Protein AF-A0AA37X1C4-F1 (afdb_monomer_lite)

pLDDT: mean 78.98, std 16.48, range [47.12, 97.19]

Radius of gyration: 30.5 Å; chains: 1; bounding box: 46×70×72 Å

Structure (mmCIF, N/CA/C/O backbone):
data_AF-A0AA37X1C4-F1
#
_entry.id   AF-A0AA37X1C4-F1
#
loop_
_atom_site.group_PDB
_atom_site.id
_atom_site.type_symbol
_atom_site.label_atom_id
_atom_site.label_alt_id
_atom_site.label_comp_id
_atom_site.label_asym_id
_atom_site.label_entity_id
_atom_site.label_seq_id
_atom_site.pdbx_PDB_ins_code
_atom_site.Cartn_x
_atom_site.Cartn_y
_atom_site.Cartn_z
_atom_site.occupancy
_atom_site.B_iso_or_equiv
_atom_site.auth_seq_id
_atom_site.auth_comp_id
_atom_site.auth_asym_id
_atom_site.auth_atom_id
_atom_site.pdbx_PDB_model_num
ATOM 1 N N . MET A 1 1 ? 4.307 -22.378 -9.992 1.00 81.31 1 MET A N 1
ATOM 2 C CA . MET A 1 1 ? 5.145 -21.575 -10.906 1.00 81.31 1 MET A CA 1
ATOM 3 C C . MET A 1 1 ? 5.887 -22.559 -11.784 1.00 81.31 1 MET A C 1
ATOM 5 O O . MET A 1 1 ? 6.564 -23.416 -11.229 1.00 81.31 1 MET A O 1
ATOM 9 N N . SER A 1 2 ? 5.699 -22.500 -13.097 1.00 89.94 2 SER A N 1
ATOM 10 C CA . SER A 1 2 ? 6.339 -23.405 -14.057 1.00 89.94 2 SER A CA 1
ATOM 11 C C . SER A 1 2 ? 7.023 -22.603 -15.158 1.00 89.94 2 SER A C 1
ATOM 13 O O . SER A 1 2 ? 6.571 -21.517 -15.522 1.00 89.94 2 SER A O 1
ATOM 15 N N . TYR A 1 3 ? 8.133 -23.136 -15.656 1.00 91.81 3 TYR A N 1
ATOM 16 C CA . TYR A 1 3 ? 8.877 -22.589 -16.783 1.00 91.81 3 TYR A CA 1
ATOM 17 C C . TYR A 1 3 ? 8.845 -23.617 -17.908 1.00 91.81 3 TYR A C 1
ATOM 19 O O . TYR A 1 3 ? 9.042 -24.806 -17.654 1.00 91.81 3 TYR A O 1
ATOM 27 N N . MET A 1 4 ? 8.590 -23.167 -19.128 1.00 89.75 4 MET A N 1
ATOM 28 C CA . MET A 1 4 ? 8.584 -23.995 -20.329 1.00 89.75 4 MET A CA 1
ATOM 29 C C . MET A 1 4 ? 9.468 -23.342 -21.381 1.00 89.75 4 MET A C 1
ATOM 31 O O . MET A 1 4 ? 9.413 -22.129 -21.561 1.00 89.75 4 MET A O 1
ATOM 35 N N . LEU A 1 5 ? 10.277 -24.141 -22.067 1.00 93.00 5 LEU A N 1
ATOM 36 C CA . LEU A 1 5 ? 11.022 -23.688 -23.234 1.00 93.00 5 LEU A CA 1
ATOM 37 C C . LEU A 1 5 ? 10.173 -23.976 -24.475 1.00 93.00 5 LEU A C 1
ATOM 39 O O . LEU A 1 5 ? 9.676 -25.095 -24.619 1.00 93.00 5 LEU A O 1
ATOM 43 N N . ARG A 1 6 ? 9.968 -22.976 -25.331 1.00 92.12 6 ARG A N 1
ATOM 44 C CA . ARG A 1 6 ? 9.239 -23.111 -26.592 1.00 92.12 6 ARG A CA 1
ATOM 45 C C . ARG A 1 6 ? 10.166 -22.773 -27.750 1.00 92.12 6 ARG A C 1
ATOM 47 O O . ARG A 1 6 ? 10.740 -21.687 -27.795 1.00 92.12 6 ARG A O 1
ATOM 54 N N . ASP A 1 7 ? 10.265 -23.701 -28.688 1.00 93.62 7 ASP A N 1
ATOM 55 C CA . ASP A 1 7 ? 11.065 -23.531 -29.893 1.00 93.62 7 ASP A CA 1
ATOM 56 C C . ASP A 1 7 ? 10.229 -22.790 -30.942 1.00 93.62 7 ASP A C 1
ATOM 58 O O . ASP A 1 7 ? 9.084 -23.165 -31.221 1.00 93.62 7 ASP A O 1
ATOM 62 N N . ARG A 1 8 ? 10.786 -21.722 -31.517 1.00 91.62 8 ARG A N 1
ATOM 63 C CA . ARG A 1 8 ? 10.174 -20.993 -32.634 1.00 91.62 8 ARG A CA 1
ATOM 64 C C . ARG A 1 8 ? 10.670 -21.529 -33.980 1.00 91.62 8 ARG A C 1
ATOM 66 O O . ARG A 1 8 ? 11.821 -21.959 -34.078 1.00 91.62 8 ARG A O 1
ATOM 73 N N . PRO A 1 9 ? 9.855 -21.426 -35.048 1.00 85.12 9 PRO A N 1
ATOM 74 C CA . PRO A 1 9 ? 10.263 -21.827 -36.398 1.00 85.12 9 PRO A CA 1
ATOM 75 C C . PRO A 1 9 ? 11.453 -21.011 -36.932 1.00 85.12 9 PRO A C 1
ATOM 77 O O . PRO A 1 9 ? 12.197 -21.498 -37.776 1.00 85.12 9 PRO A O 1
ATOM 80 N N . ASP A 1 10 ? 11.684 -19.813 -36.387 1.00 88.94 10 ASP A N 1
ATOM 81 C CA . ASP A 1 10 ? 12.813 -18.938 -36.731 1.00 88.94 10 ASP A CA 1
ATOM 82 C C . ASP A 1 10 ? 14.153 -19.372 -36.093 1.00 88.94 10 ASP A C 1
ATOM 84 O O . ASP A 1 10 ? 15.157 -18.670 -36.214 1.00 88.94 10 ASP A O 1
ATOM 88 N N . GLY A 1 11 ? 14.184 -20.501 -35.368 1.00 89.62 11 GLY A N 1
ATOM 89 C CA . GLY A 1 11 ? 15.382 -21.018 -34.690 1.00 89.62 11 GLY A CA 1
ATOM 90 C C . GLY A 1 11 ? 15.719 -20.324 -33.364 1.00 89.62 11 GLY A C 1
ATOM 91 O O . GLY A 1 11 ? 16.806 -20.520 -32.821 1.00 89.62 11 GLY A O 1
ATOM 92 N N . GLN A 1 12 ? 14.804 -19.504 -32.844 1.00 92.50 12 GLN A N 1
ATOM 93 C CA . GLN A 1 12 ? 14.909 -18.872 -31.527 1.00 92.50 12 GLN A CA 1
ATOM 94 C C . GLN A 1 12 ? 14.171 -19.686 -30.455 1.00 92.50 12 GLN A C 1
ATOM 96 O O . GLN A 1 12 ? 13.290 -20.488 -30.761 1.00 92.50 12 GLN A O 1
ATOM 101 N N . PHE A 1 13 ? 14.512 -19.438 -29.190 1.00 90.19 13 PHE A N 1
ATOM 102 C CA . PHE A 1 13 ? 13.936 -20.121 -28.032 1.00 90.19 13 PHE A CA 1
ATOM 103 C C . PHE A 1 13 ? 13.256 -19.113 -27.106 1.00 90.19 13 PHE A C 1
ATOM 105 O O . PHE A 1 13 ? 13.868 -18.124 -26.699 1.00 90.19 13 PHE A O 1
ATOM 112 N N . GLU A 1 14 ? 12.006 -19.374 -26.742 1.00 91.94 14 GLU A N 1
ATOM 113 C CA . GLU A 1 14 ? 11.255 -18.588 -25.766 1.00 91.94 14 GLU A CA 1
ATOM 114 C C . GLU A 1 14 ? 11.217 -19.325 -24.426 1.00 91.94 14 GLU A C 1
ATOM 116 O O . GLU A 1 14 ? 10.913 -20.515 -24.370 1.00 91.94 14 GLU A O 1
ATOM 121 N N . ILE A 1 15 ? 11.479 -18.621 -23.323 1.00 91.94 15 ILE A N 1
ATOM 122 C CA . ILE A 1 15 ? 11.221 -19.145 -21.977 1.00 91.94 15 ILE A CA 1
ATOM 123 C C . ILE A 1 15 ? 9.880 -18.584 -21.515 1.00 91.94 15 ILE A C 1
ATOM 125 O O . ILE A 1 15 ? 9.771 -17.413 -21.151 1.00 91.94 15 ILE A O 1
ATOM 129 N N . VAL A 1 16 ? 8.855 -19.430 -21.515 1.00 89.62 16 VAL A N 1
ATOM 130 C CA . VAL A 1 16 ? 7.507 -19.092 -21.067 1.00 89.62 16 VAL A CA 1
ATOM 131 C C . VAL A 1 16 ? 7.388 -19.378 -19.575 1.00 89.62 16 VAL A C 1
ATOM 133 O O . VAL A 1 16 ? 7.573 -20.504 -19.113 1.00 89.62 16 VAL A O 1
ATOM 136 N N . LEU A 1 17 ? 7.057 -18.345 -18.807 1.00 90.00 17 LEU A N 1
ATOM 137 C CA . LEU A 1 17 ? 6.837 -18.425 -17.369 1.00 90.00 17 LEU A CA 1
ATOM 138 C C . LEU A 1 17 ? 5.336 -18.402 -17.075 1.00 90.00 17 LEU A C 1
ATOM 140 O O . LEU A 1 17 ? 4.675 -17.385 -17.260 1.00 90.00 17 LEU A O 1
ATOM 144 N N . SER A 1 18 ? 4.820 -19.505 -16.539 1.00 89.50 18 SER A N 1
ATOM 145 C CA . SER A 1 18 ? 3.443 -19.601 -16.057 1.00 89.50 18 SER A CA 1
ATOM 146 C C . SER A 1 18 ? 3.395 -19.448 -14.535 1.00 89.50 18 SER A C 1
ATOM 148 O O . SER A 1 18 ? 4.006 -20.212 -13.771 1.00 89.50 18 SER A O 1
ATOM 150 N N . ARG A 1 19 ? 2.662 -18.436 -14.064 1.00 90.31 19 ARG A N 1
ATOM 151 C CA . ARG A 1 19 ? 2.444 -18.167 -12.636 1.00 90.31 19 ARG A CA 1
ATOM 152 C C . ARG A 1 19 ? 0.955 -18.295 -12.317 1.00 90.31 19 ARG A C 1
ATOM 154 O O . ARG A 1 19 ? 0.159 -17.683 -13.019 1.00 90.31 19 ARG A O 1
ATOM 161 N N . PRO A 1 20 ? 0.566 -19.050 -11.273 1.00 87.50 20 PRO A N 1
ATOM 162 C CA . PRO A 1 20 ? -0.805 -18.993 -10.787 1.00 87.50 20 PRO A CA 1
ATOM 163 C C . PRO A 1 20 ? -1.062 -17.597 -10.208 1.00 87.50 20 PRO A C 1
ATOM 165 O O . PRO A 1 20 ? -0.276 -17.114 -9.391 1.00 87.50 20 PRO A O 1
ATOM 168 N N . ILE A 1 21 ? -2.144 -16.956 -10.643 1.00 86.12 21 ILE A N 1
ATOM 169 C CA . ILE A 1 21 ? -2.581 -15.645 -10.156 1.00 86.12 21 ILE A CA 1
ATOM 170 C C . ILE A 1 21 ? -3.968 -15.822 -9.542 1.00 86.12 21 ILE A C 1
ATOM 172 O O . ILE A 1 21 ? -4.857 -16.411 -10.154 1.00 86.12 21 ILE A O 1
ATOM 176 N N . LEU A 1 22 ? -4.151 -15.326 -8.318 1.00 88.31 22 LEU A N 1
ATOM 177 C CA . LEU A 1 22 ? -5.458 -15.276 -7.674 1.00 88.31 22 LEU A CA 1
ATOM 178 C C . LEU A 1 22 ? -6.239 -14.087 -8.250 1.00 88.31 22 LEU A C 1
ATOM 180 O O . LEU A 1 22 ? -5.927 -12.942 -7.938 1.00 88.31 22 LEU A O 1
ATOM 184 N N . VAL A 1 23 ? -7.242 -14.357 -9.086 1.00 87.69 23 VAL A N 1
ATOM 185 C CA . VAL A 1 23 ? -8.085 -13.311 -9.699 1.00 87.69 23 VAL A CA 1
ATOM 186 C C . VAL A 1 23 ? -9.082 -12.728 -8.689 1.00 87.69 23 VAL A C 1
ATOM 188 O O . VAL A 1 23 ? -9.373 -11.536 -8.711 1.00 87.69 23 VAL A O 1
ATOM 191 N N . GLY A 1 24 ? -9.579 -13.551 -7.764 1.00 90.69 24 GLY A N 1
ATOM 192 C CA . GLY A 1 24 ? -10.498 -13.115 -6.719 1.00 90.69 24 GLY A CA 1
ATOM 193 C C . GLY A 1 24 ? -10.891 -14.242 -5.770 1.00 90.69 24 GLY A C 1
ATOM 194 O O . GLY A 1 24 ? -10.693 -15.420 -6.066 1.00 90.69 24 GLY A O 1
ATOM 195 N N . ILE A 1 25 ? -11.454 -13.863 -4.622 1.00 94.44 25 ILE A N 1
ATOM 196 C CA . ILE A 1 25 ? -12.084 -14.780 -3.668 1.00 94.44 25 ILE A CA 1
ATOM 197 C C . ILE A 1 25 ? -13.577 -14.488 -3.704 1.00 94.44 25 ILE A C 1
ATOM 199 O O . ILE A 1 25 ? -14.001 -13.369 -3.418 1.00 94.44 25 ILE A O 1
ATOM 203 N N . PHE A 1 26 ? -14.367 -15.493 -4.064 1.00 94.25 26 PHE A N 1
ATOM 204 C CA . PHE A 1 26 ? -15.811 -15.362 -4.188 1.00 94.25 26 PHE A CA 1
ATOM 205 C C . PHE A 1 26 ? -16.490 -16.113 -3.038 1.00 94.25 26 PHE A C 1
ATOM 207 O O . PHE A 1 26 ? -16.168 -17.282 -2.818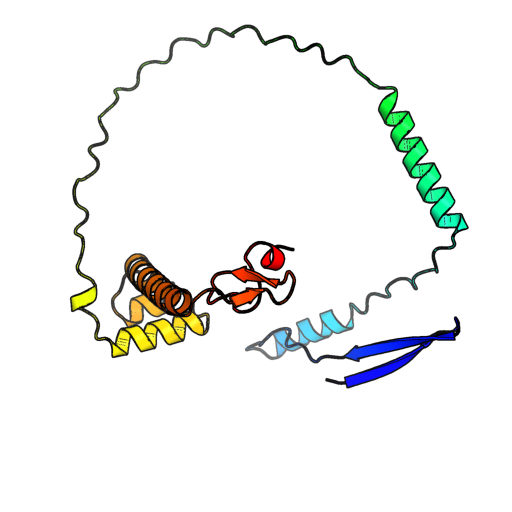 1.00 94.25 26 PHE A O 1
ATOM 214 N N . PRO A 1 27 ? -17.421 -15.477 -2.304 1.00 91.50 27 PRO A N 1
ATOM 215 C CA . PRO A 1 27 ? -18.157 -16.141 -1.229 1.00 91.50 27 PRO A CA 1
ATOM 216 C C . PRO A 1 27 ? -19.194 -17.144 -1.761 1.00 91.50 27 PRO A C 1
ATOM 218 O O . PRO A 1 27 ? -19.543 -18.093 -1.067 1.00 91.50 27 PRO A O 1
ATOM 221 N N . GLU A 1 28 ? -19.666 -16.956 -2.997 1.00 96.38 28 GLU A N 1
ATOM 222 C CA . GLU A 1 28 ? -20.693 -17.780 -3.635 1.00 96.38 28 GLU A CA 1
ATOM 223 C C . GLU A 1 28 ? -20.125 -18.548 -4.836 1.00 96.38 28 GLU A C 1
ATOM 225 O O . GLU A 1 28 ? -19.492 -17.973 -5.729 1.00 96.38 28 GLU A O 1
ATOM 230 N N . LYS A 1 29 ? -20.395 -19.859 -4.883 1.00 94.62 29 LYS A N 1
ATOM 231 C CA . LYS A 1 29 ? -19.900 -20.764 -5.933 1.00 94.62 29 LYS A CA 1
ATOM 232 C C . LYS A 1 29 ? -20.457 -20.423 -7.319 1.00 94.62 29 LYS A C 1
ATOM 234 O O . LYS A 1 29 ? -19.747 -20.563 -8.315 1.00 94.62 29 LYS A O 1
ATOM 239 N N . ASP A 1 30 ? -21.699 -19.954 -7.389 1.00 94.75 30 ASP A N 1
ATOM 240 C CA . ASP A 1 30 ? -22.371 -19.658 -8.658 1.00 94.75 30 ASP A CA 1
ATOM 241 C C . ASP A 1 30 ? -21.743 -18.449 -9.358 1.00 94.75 30 ASP A C 1
ATOM 243 O O . ASP A 1 30 ? -21.521 -18.471 -10.569 1.00 94.75 30 ASP A O 1
ATOM 247 N N . VAL A 1 31 ? -21.373 -17.420 -8.590 1.00 91.75 31 VAL A N 1
ATOM 248 C CA . VAL A 1 31 ? -20.656 -16.244 -9.101 1.00 91.75 31 VAL A CA 1
ATOM 249 C C . VAL A 1 31 ? -19.260 -16.635 -9.583 1.00 91.75 31 VAL A C 1
ATOM 251 O O . VAL A 1 31 ? -18.883 -16.280 -10.698 1.00 91.75 31 VAL A O 1
ATOM 254 N N . ALA A 1 32 ? -18.524 -17.430 -8.795 1.00 94.19 32 ALA A N 1
ATOM 255 C CA . ALA A 1 32 ? -17.206 -17.933 -9.188 1.00 94.19 32 ALA A CA 1
ATOM 256 C C . ALA A 1 32 ? -17.260 -18.726 -10.505 1.00 94.19 32 ALA A C 1
ATOM 258 O O . ALA A 1 32 ? -16.402 -18.559 -11.368 1.00 94.19 32 ALA A O 1
ATOM 259 N N . SER A 1 33 ? -18.298 -19.550 -10.677 1.00 91.06 33 SER A N 1
ATOM 260 C CA . SER A 1 33 ? -18.479 -20.382 -11.872 1.00 91.06 33 SER A CA 1
ATOM 261 C C . SER A 1 33 ? -18.760 -19.542 -13.121 1.00 91.06 33 SER A C 1
ATOM 263 O O . SER A 1 33 ? -18.210 -19.832 -14.180 1.00 91.06 33 SER A O 1
ATOM 265 N N . ARG A 1 34 ? -19.551 -18.463 -13.005 1.00 89.81 34 ARG A N 1
ATOM 266 C CA . ARG A 1 34 ? -19.802 -17.526 -14.118 1.00 89.81 34 ARG A CA 1
ATOM 267 C C . ARG A 1 34 ? -18.543 -16.768 -14.531 1.00 89.81 34 ARG A C 1
ATOM 269 O O . ARG A 1 34 ? -18.291 -16.619 -15.719 1.00 89.81 34 ARG A O 1
ATOM 276 N N . VAL A 1 35 ? -17.751 -16.313 -13.559 1.00 88.56 35 VAL A N 1
ATOM 277 C CA . VAL A 1 35 ? -16.481 -15.620 -13.830 1.00 88.56 35 VAL A CA 1
ATOM 278 C C . VAL A 1 35 ? -15.465 -16.575 -14.459 1.00 88.56 35 VAL A C 1
ATOM 280 O O . VAL A 1 35 ? -14.790 -16.197 -15.408 1.00 88.56 35 VAL A O 1
ATOM 283 N N . MET A 1 36 ? -15.383 -17.821 -13.984 1.00 86.75 36 MET A N 1
ATOM 284 C CA . MET A 1 36 ? -14.525 -18.844 -14.589 1.00 86.75 36 MET A CA 1
ATOM 285 C C . MET A 1 36 ? -14.905 -19.109 -16.050 1.00 86.75 36 MET A C 1
ATOM 287 O O . MET A 1 36 ? -14.020 -19.177 -16.893 1.00 86.75 36 MET A O 1
ATOM 291 N N . PHE A 1 37 ? -16.202 -19.233 -16.341 1.00 88.50 37 PHE A N 1
ATOM 292 C CA . PHE A 1 37 ? -16.702 -19.433 -17.700 1.00 88.50 37 PHE A CA 1
ATOM 293 C C . PHE A 1 37 ? -16.337 -18.258 -18.615 1.00 88.50 37 PHE A C 1
ATOM 295 O O . PHE A 1 37 ? -15.769 -18.464 -19.679 1.00 88.50 37 PHE A O 1
ATOM 302 N N . PHE A 1 38 ? -16.546 -17.025 -18.148 1.00 86.31 38 PHE A N 1
ATOM 303 C CA . PHE A 1 38 ? -16.161 -15.819 -18.884 1.00 86.31 38 PHE A CA 1
ATOM 304 C C . PHE A 1 38 ? -14.656 -15.776 -19.207 1.00 86.31 38 PHE A C 1
ATOM 306 O O . PHE A 1 38 ? -14.269 -15.502 -20.336 1.00 86.31 38 PHE A O 1
ATOM 313 N N . LEU A 1 39 ? -13.803 -16.113 -18.234 1.00 84.88 39 LEU A N 1
ATOM 314 C CA . LEU A 1 39 ? -12.347 -16.147 -18.423 1.00 84.88 39 LEU A CA 1
ATOM 315 C C . LEU A 1 39 ? -11.872 -17.277 -19.351 1.00 84.88 39 LEU A C 1
ATOM 317 O O . LEU A 1 39 ? -10.760 -17.202 -19.862 1.00 84.88 39 LEU A O 1
ATOM 321 N N . GLN A 1 40 ? -12.668 -18.335 -19.522 1.00 80.94 40 GLN A N 1
ATOM 322 C CA . GLN A 1 40 ? -12.385 -19.423 -20.461 1.00 80.94 40 GLN A CA 1
ATOM 323 C C . GLN A 1 40 ? -12.851 -19.090 -21.883 1.00 80.94 40 GLN A C 1
ATOM 325 O O . GLN A 1 40 ? -12.211 -19.520 -22.834 1.00 80.94 40 GLN A O 1
ATOM 330 N N . GLU A 1 41 ? -13.948 -18.342 -22.032 1.00 69.56 41 GLU A N 1
ATOM 331 C CA . GLU A 1 41 ? -14.457 -17.912 -23.341 1.00 69.56 41 GLU A CA 1
ATOM 332 C C . GLU A 1 41 ? -13.640 -16.762 -23.951 1.00 69.56 41 GLU A C 1
ATOM 334 O O . GLU A 1 41 ? -13.536 -16.675 -25.172 1.00 69.56 41 GLU A O 1
ATOM 339 N N . GLU A 1 42 ? -13.002 -15.918 -23.133 1.00 56.31 42 GLU A N 1
ATOM 340 C CA . GLU A 1 42 ? -12.028 -14.912 -23.586 1.00 56.31 42 GLU A CA 1
ATOM 341 C C . GLU A 1 42 ? -10.617 -15.497 -23.787 1.00 56.31 42 GLU A C 1
ATOM 343 O O . GLU A 1 42 ? -9.607 -14.856 -23.476 1.00 56.31 42 GLU A O 1
ATOM 348 N N . GLU A 1 43 ? -10.504 -16.692 -24.373 1.00 53.94 43 GLU A N 1
ATOM 349 C CA . GLU A 1 43 ? -9.292 -17.025 -25.124 1.00 53.94 43 GLU A CA 1
ATOM 350 C C . GLU A 1 43 ? -9.310 -16.154 -26.386 1.00 53.94 43 GLU A C 1
ATOM 352 O O . GLU A 1 43 ? -9.732 -16.554 -27.466 1.00 53.94 43 GLU A O 1
ATOM 357 N N . ILE A 1 44 ? -8.946 -14.881 -26.206 1.00 51.31 44 ILE A N 1
ATOM 358 C CA . ILE A 1 44 ? -8.702 -13.948 -27.294 1.00 51.31 44 ILE A CA 1
ATOM 359 C C . ILE A 1 44 ? -7.624 -14.622 -28.133 1.00 51.31 44 ILE A C 1
ATOM 361 O O . ILE A 1 44 ? -6.463 -14.676 -27.716 1.00 51.31 44 ILE A O 1
ATOM 365 N N . GLU A 1 45 ? -8.011 -15.151 -29.294 1.00 48.56 45 GLU A N 1
ATOM 366 C CA . GLU A 1 45 ? -7.097 -15.448 -30.387 1.00 48.56 45 GLU A CA 1
ATOM 367 C C . GLU A 1 45 ? -6.392 -14.129 -30.706 1.00 48.56 45 GLU A C 1
ATOM 369 O O . GLU A 1 45 ? -6.850 -13.315 -31.509 1.00 48.56 45 GLU A O 1
ATOM 374 N N . LEU A 1 46 ? -5.305 -13.857 -29.980 1.00 52.97 46 LEU A N 1
ATOM 375 C CA . LEU A 1 46 ? -4.360 -12.819 -30.325 1.00 52.97 46 LEU A CA 1
ATOM 376 C C . LEU A 1 46 ? -3.974 -13.152 -31.761 1.00 52.97 46 LEU A C 1
ATOM 378 O O . LEU A 1 46 ? -3.419 -14.237 -31.967 1.00 52.97 46 LEU A O 1
ATOM 382 N N . PRO A 1 47 ? -4.309 -12.298 -32.747 1.00 53.66 47 PRO A N 1
ATOM 383 C CA . PRO A 1 47 ? -3.944 -12.575 -34.122 1.00 53.66 47 PRO A CA 1
ATOM 384 C C . PRO A 1 47 ? -2.449 -12.856 -34.116 1.00 53.66 47 PRO A C 1
ATOM 386 O O . PRO A 1 47 ? -1.686 -12.056 -33.562 1.00 53.66 47 PRO A O 1
ATOM 389 N N . GLU A 1 48 ? -2.063 -14.031 -34.625 1.00 56.53 48 GLU A N 1
ATOM 390 C CA . GLU A 1 48 ? -0.668 -14.449 -34.705 1.00 56.53 48 GLU A CA 1
ATOM 391 C C . GLU A 1 48 ? 0.122 -13.246 -35.209 1.00 56.53 48 GLU A C 1
ATOM 393 O O . GLU A 1 48 ? -0.172 -12.727 -36.288 1.00 56.53 48 GLU A O 1
ATOM 398 N N . GLN A 1 49 ? 1.026 -12.719 -34.375 1.00 53.19 49 GLN A N 1
ATOM 399 C CA . GLN A 1 49 ? 1.814 -11.541 -34.717 1.00 53.19 49 GLN A CA 1
ATOM 400 C C . GLN A 1 49 ? 2.562 -11.854 -36.009 1.00 53.19 49 GLN A C 1
ATOM 402 O O . GLN A 1 49 ? 3.605 -12.508 -35.990 1.00 53.19 49 GLN A O 1
ATOM 407 N N . ALA A 1 50 ? 2.012 -11.402 -37.135 1.00 56.19 50 ALA A N 1
ATOM 408 C CA . ALA A 1 50 ? 2.688 -11.449 -38.409 1.00 56.19 50 ALA A CA 1
ATOM 409 C C . ALA A 1 50 ? 3.994 -10.682 -38.217 1.00 56.19 50 ALA A C 1
ATOM 411 O O . ALA A 1 50 ? 3.985 -9.512 -37.826 1.00 56.19 50 ALA A O 1
ATOM 412 N N . VAL A 1 51 ? 5.113 -11.376 -38.411 1.00 54.84 51 VAL A N 1
ATOM 413 C CA . VAL A 1 51 ? 6.452 -10.822 -38.230 1.00 54.84 51 VAL A CA 1
ATOM 414 C C . VAL A 1 51 ? 6.537 -9.553 -39.074 1.00 54.84 51 VAL A C 1
ATOM 416 O O . VAL A 1 51 ? 6.419 -9.613 -40.300 1.00 54.84 51 VAL A O 1
ATOM 419 N N . SER A 1 52 ? 6.676 -8.391 -38.432 1.00 56.22 52 SER A N 1
ATOM 420 C CA . SER A 1 52 ? 6.784 -7.129 -39.153 1.00 56.22 52 SER A CA 1
ATOM 421 C C . SER A 1 52 ? 8.086 -7.155 -39.947 1.00 56.22 52 SER A C 1
ATOM 423 O O . SER A 1 52 ? 9.192 -7.135 -39.410 1.00 56.22 52 SER A O 1
ATOM 425 N N . SER A 1 53 ? 7.966 -7.281 -41.265 1.00 68.81 53 SER A N 1
ATOM 426 C CA . SER A 1 53 ? 9.140 -7.266 -42.130 1.00 68.81 53 SER A CA 1
ATOM 427 C C . SER A 1 53 ? 9.763 -5.865 -42.132 1.00 68.81 53 SER A C 1
ATOM 429 O O . SER A 1 53 ? 9.056 -4.860 -42.027 1.00 68.81 53 SER A O 1
ATOM 431 N N . PHE A 1 54 ? 11.082 -5.766 -42.328 1.00 67.31 54 PHE A N 1
ATOM 432 C CA . PHE A 1 54 ? 11.763 -4.472 -42.505 1.00 67.31 54 PHE A CA 1
ATOM 433 C C . PHE A 1 54 ? 11.122 -3.616 -43.614 1.00 67.31 54 PHE A C 1
ATOM 435 O O . PHE A 1 54 ? 11.119 -2.390 -43.536 1.00 67.31 54 PHE A O 1
ATOM 442 N N . GLY A 1 55 ? 10.529 -4.256 -44.628 1.00 74.12 55 GLY A N 1
ATOM 443 C CA . GLY A 1 55 ? 9.785 -3.575 -45.686 1.00 74.12 55 GLY A CA 1
ATOM 444 C C . GLY A 1 55 ? 8.467 -2.949 -45.220 1.00 74.12 55 GLY A C 1
ATOM 445 O O . GLY A 1 55 ? 8.059 -1.939 -45.784 1.00 74.12 55 GLY A O 1
ATOM 446 N N . GLN A 1 56 ? 7.813 -3.509 -44.200 1.00 71.56 56 GLN A N 1
ATOM 447 C CA . GLN A 1 56 ? 6.621 -2.928 -43.573 1.00 71.56 56 GLN A CA 1
ATOM 448 C C . GLN A 1 56 ? 6.992 -1.733 -42.698 1.00 71.56 56 GLN A C 1
ATOM 450 O O . GLN A 1 56 ? 6.422 -0.665 -42.876 1.00 71.56 56 GLN A O 1
ATOM 455 N N . ALA A 1 57 ? 8.046 -1.860 -41.885 1.00 73.56 57 ALA A N 1
ATOM 456 C CA . ALA A 1 57 ? 8.552 -0.752 -41.075 1.00 73.56 57 ALA A CA 1
ATOM 457 C C . ALA A 1 57 ? 8.957 0.470 -41.926 1.00 73.56 57 ALA A C 1
ATOM 459 O O . ALA A 1 57 ? 8.692 1.606 -41.544 1.00 73.56 57 ALA A O 1
ATOM 460 N N . LEU A 1 58 ? 9.544 0.249 -43.111 1.00 75.81 58 LEU A N 1
ATOM 461 C CA . LEU A 1 58 ? 9.861 1.322 -44.064 1.00 75.81 58 LEU A CA 1
ATOM 462 C C . LEU A 1 58 ? 8.614 2.007 -44.640 1.00 75.81 58 LEU A C 1
ATOM 464 O O . LEU A 1 58 ? 8.629 3.218 -44.852 1.00 75.81 58 LEU A O 1
ATOM 468 N N . ARG A 1 59 ? 7.535 1.257 -44.893 1.00 76.25 59 ARG A N 1
ATOM 469 C CA . ARG A 1 59 ? 6.268 1.833 -45.372 1.00 76.25 59 ARG A CA 1
ATOM 470 C C . ARG A 1 59 ? 5.559 2.615 -44.277 1.00 76.25 59 ARG A C 1
ATOM 472 O O . ARG A 1 59 ? 5.042 3.687 -44.564 1.00 76.25 59 ARG A O 1
ATOM 479 N N . ASP A 1 60 ? 5.582 2.111 -43.049 1.00 78.00 60 ASP A N 1
ATOM 480 C CA . ASP A 1 60 ? 4.954 2.769 -41.903 1.00 78.00 60 ASP A CA 1
ATOM 481 C C . ASP A 1 60 ? 5.695 4.067 -41.546 1.00 78.00 60 ASP A C 1
ATOM 483 O O . ASP A 1 60 ? 5.063 5.094 -41.303 1.00 78.00 60 ASP A O 1
ATOM 487 N N . ALA A 1 61 ? 7.033 4.063 -41.617 1.00 75.12 61 ALA A N 1
ATOM 488 C CA . ALA A 1 61 ? 7.842 5.274 -41.475 1.00 75.12 61 ALA A CA 1
ATOM 489 C C . ALA A 1 61 ? 7.531 6.302 -42.577 1.00 75.12 61 ALA A C 1
ATOM 491 O O . ALA A 1 61 ? 7.317 7.475 -42.277 1.00 75.12 61 ALA A O 1
ATOM 492 N N . ALA A 1 62 ? 7.425 5.864 -43.836 1.00 76.06 62 ALA A N 1
ATOM 493 C CA . ALA A 1 62 ? 7.067 6.744 -44.949 1.00 76.06 62 ALA A CA 1
ATOM 494 C C . ALA A 1 62 ? 5.633 7.298 -44.834 1.00 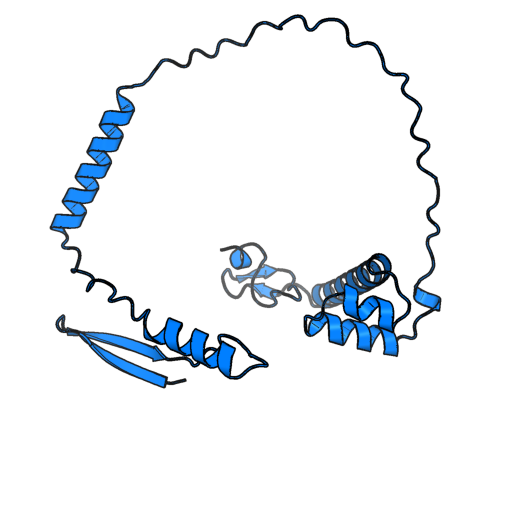76.06 62 ALA A C 1
ATOM 496 O O . ALA A 1 62 ? 5.390 8.453 -45.182 1.00 76.06 62 ALA A O 1
ATOM 497 N N . ALA A 1 63 ? 4.683 6.504 -44.327 1.00 72.44 63 ALA A N 1
ATOM 498 C CA . ALA A 1 63 ? 3.315 6.950 -44.074 1.00 72.44 63 ALA A CA 1
ATOM 499 C C . ALA A 1 63 ? 3.264 8.010 -42.960 1.00 72.44 63 ALA A C 1
ATOM 501 O O . ALA A 1 63 ? 2.637 9.054 -43.138 1.00 72.44 63 ALA A O 1
ATOM 502 N N . ALA A 1 64 ? 3.995 7.800 -41.861 1.00 70.94 64 ALA A N 1
ATOM 503 C CA . ALA A 1 64 ? 4.098 8.774 -40.776 1.00 70.94 64 ALA A CA 1
ATOM 504 C C . ALA A 1 64 ? 4.768 10.087 -41.228 1.00 70.94 64 ALA A C 1
ATOM 506 O O . ALA A 1 64 ? 4.330 11.179 -40.855 1.00 70.94 64 ALA A O 1
ATOM 507 N N . GLU A 1 65 ? 5.800 10.011 -42.072 1.00 69.06 65 GLU A N 1
ATOM 508 C CA . GLU A 1 65 ? 6.438 11.197 -42.657 1.00 69.06 65 GLU A CA 1
ATOM 509 C C . GLU A 1 65 ? 5.487 11.958 -43.596 1.00 69.06 65 GLU A C 1
ATOM 511 O O . GLU A 1 65 ? 5.440 13.191 -43.550 1.00 69.06 65 GLU A O 1
ATOM 516 N N . ALA A 1 66 ? 4.680 11.247 -44.390 1.00 67.25 66 ALA A N 1
ATOM 517 C CA . ALA A 1 66 ? 3.688 11.857 -45.276 1.00 67.25 66 ALA A CA 1
ATOM 518 C C . ALA A 1 66 ? 2.570 12.578 -44.499 1.00 67.25 66 ALA A C 1
ATOM 520 O O . ALA A 1 66 ? 2.184 13.691 -44.868 1.00 67.25 66 ALA A O 1
ATOM 521 N N . GLU A 1 67 ? 2.093 12.002 -43.392 1.00 62.09 67 GLU A N 1
ATOM 522 C CA . GLU A 1 67 ? 1.118 12.654 -42.504 1.00 62.09 67 GLU A CA 1
ATOM 523 C C . GLU A 1 67 ? 1.711 13.892 -41.813 1.00 62.09 67 GLU A C 1
ATOM 525 O O . GLU A 1 67 ? 1.053 14.932 -41.699 1.00 62.09 67 GLU A O 1
ATOM 530 N N . THR A 1 68 ? 2.989 13.832 -41.429 1.00 57.25 68 THR A N 1
ATOM 531 C CA . THR A 1 68 ? 3.688 14.959 -40.795 1.00 57.25 68 THR A CA 1
ATOM 532 C C . THR A 1 68 ? 3.911 16.120 -41.775 1.00 57.25 68 THR A C 1
ATOM 534 O O . THR A 1 68 ? 3.743 17.281 -41.398 1.00 57.25 68 THR A O 1
ATOM 537 N N . GLN A 1 69 ? 4.229 15.842 -43.048 1.00 54.41 69 GLN A N 1
ATOM 538 C CA . GLN A 1 69 ? 4.347 16.876 -44.088 1.00 54.41 69 GLN A CA 1
ATOM 539 C C . GLN A 1 69 ? 2.995 17.488 -44.477 1.00 54.41 69 GLN A C 1
ATOM 541 O O . GLN A 1 69 ? 2.923 18.701 -44.680 1.00 54.41 69 GLN A O 1
ATOM 546 N N . ALA A 1 70 ? 1.922 16.693 -44.531 1.00 55.81 70 ALA A N 1
ATOM 547 C CA . ALA A 1 70 ? 0.576 17.204 -44.792 1.00 55.81 70 ALA A CA 1
ATOM 548 C C . ALA A 1 70 ? 0.090 18.143 -43.671 1.00 55.81 70 ALA A C 1
ATOM 550 O O . ALA A 1 70 ? -0.519 19.174 -43.952 1.00 55.81 70 ALA A O 1
ATOM 551 N N . SER A 1 71 ? 0.432 17.851 -42.411 1.00 55.06 71 SER A N 1
ATOM 552 C CA . SER A 1 71 ? 0.094 18.709 -41.267 1.00 55.06 71 SER A CA 1
ATOM 553 C C . SER A 1 71 ? 0.952 19.984 -41.156 1.00 55.06 71 SER A C 1
ATOM 555 O O . SER A 1 71 ? 0.584 20.894 -40.415 1.00 55.06 71 SER A O 1
ATOM 557 N N . LEU A 1 72 ? 2.083 20.071 -41.866 1.00 51.00 72 LEU A N 1
ATOM 558 C CA . LEU A 1 72 ? 3.005 21.220 -41.852 1.00 51.00 72 LEU A CA 1
ATOM 559 C C . LEU A 1 72 ? 2.702 22.278 -42.925 1.00 51.00 72 LEU A C 1
ATOM 561 O O . LEU A 1 72 ? 3.306 23.348 -42.901 1.00 51.00 72 LEU A O 1
ATOM 565 N N . LEU A 1 73 ? 1.782 22.006 -43.854 1.00 55.09 73 LEU A N 1
ATOM 566 C CA . LEU A 1 73 ? 1.351 22.967 -44.879 1.00 55.09 73 LEU A CA 1
ATOM 567 C C . LEU A 1 73 ? 0.121 23.787 -44.466 1.00 55.09 73 LEU A C 1
ATOM 569 O O . LEU A 1 73 ? -0.191 24.771 -45.130 1.00 55.09 73 LEU A O 1
ATOM 573 N N . ASP A 1 74 ? -0.515 23.451 -43.340 1.00 49.53 74 ASP A N 1
ATOM 574 C CA . ASP A 1 74 ? -1.641 24.200 -42.768 1.00 49.53 74 A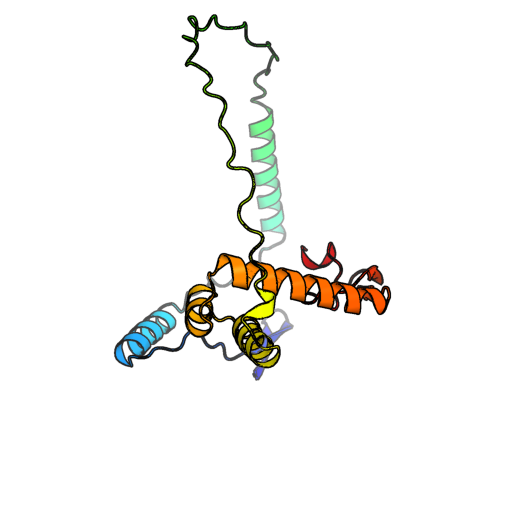SP A CA 1
ATOM 575 C C . ASP A 1 74 ? -1.184 25.092 -41.596 1.00 49.53 74 ASP A C 1
ATOM 577 O O . ASP A 1 74 ? -1.774 25.144 -40.513 1.00 49.53 74 ASP A O 1
ATOM 581 N N . VAL A 1 75 ? -0.064 25.800 -41.800 1.00 51.34 75 VAL A N 1
ATOM 582 C CA . VAL A 1 75 ? 0.413 26.841 -40.879 1.00 51.34 75 VAL A CA 1
ATOM 583 C C . VAL A 1 75 ? -0.488 28.062 -41.036 1.00 51.34 75 VAL A C 1
ATOM 585 O O . VAL A 1 75 ? -0.174 29.028 -41.730 1.00 51.34 75 VAL A O 1
ATOM 588 N N . VAL A 1 76 ? -1.630 28.028 -40.356 1.00 55.44 76 VAL A N 1
ATOM 589 C CA . VAL A 1 76 ? -2.387 29.237 -40.044 1.00 55.44 76 VAL A CA 1
ATOM 590 C C . VAL A 1 76 ? -1.505 30.095 -39.135 1.00 55.44 76 VAL A C 1
ATOM 592 O O . VAL A 1 76 ? -1.179 29.707 -38.012 1.00 55.44 76 VAL A O 1
ATOM 595 N N . GLU A 1 77 ? -1.098 31.265 -39.631 1.00 52.53 77 GLU A N 1
ATOM 596 C CA . GLU A 1 77 ? -0.432 32.317 -38.860 1.00 52.53 77 GLU A CA 1
ATOM 597 C C . GLU A 1 77 ? -1.209 32.597 -37.562 1.00 52.53 77 GLU A C 1
ATOM 599 O O . GLU A 1 77 ? -2.195 33.340 -37.542 1.00 52.53 77 GLU A O 1
ATOM 604 N N . VAL A 1 78 ? -0.736 32.064 -36.435 1.00 49.59 78 VAL A N 1
ATOM 605 C CA . VAL A 1 78 ? -1.203 32.500 -35.117 1.00 49.59 78 VAL A CA 1
ATOM 606 C C . VAL A 1 78 ? -0.531 33.837 -34.812 1.00 49.59 78 VAL A C 1
ATOM 608 O O . VAL A 1 78 ? 0.454 33.924 -34.073 1.00 49.59 78 VAL A O 1
ATOM 611 N N . LYS A 1 79 ? -1.073 34.915 -35.388 1.00 47.12 79 LYS A N 1
ATOM 612 C CA . LYS A 1 79 ? -0.812 36.274 -34.908 1.00 47.12 79 LYS A CA 1
ATOM 613 C C . LYS A 1 79 ? -1.246 36.331 -33.447 1.00 47.12 79 LYS A C 1
ATOM 615 O O . LYS A 1 79 ? -2.432 36.259 -33.133 1.00 47.12 79 LYS A O 1
ATOM 620 N N . ARG A 1 80 ? -0.276 36.472 -32.542 1.00 52.03 80 ARG A N 1
ATOM 621 C CA . ARG A 1 80 ? -0.519 36.790 -31.130 1.00 52.03 80 ARG A CA 1
ATOM 622 C C . ARG A 1 80 ? -1.080 38.209 -31.030 1.00 52.03 80 ARG A C 1
ATOM 624 O O . ARG A 1 80 ? -0.350 39.159 -30.768 1.00 52.03 80 ARG A O 1
ATOM 631 N N . ALA A 1 81 ? -2.379 38.349 -31.263 1.00 49.72 81 ALA A N 1
ATOM 632 C CA . ALA A 1 81 ? -3.136 39.529 -30.886 1.00 49.72 81 ALA A CA 1
ATOM 633 C C . ALA A 1 81 ? -3.609 39.347 -29.438 1.00 49.72 81 ALA A C 1
ATOM 635 O O . ALA A 1 81 ? -4.418 38.467 -29.141 1.00 49.72 81 ALA A O 1
ATOM 636 N N . SER A 1 82 ? -3.083 40.166 -28.528 1.00 56.75 82 SER A N 1
ATOM 637 C CA . SER A 1 82 ? -3.618 40.291 -27.171 1.00 56.75 82 SER A CA 1
ATOM 638 C C . SER A 1 82 ? -5.100 40.692 -27.241 1.00 56.75 82 SER A C 1
ATOM 640 O O . SER A 1 82 ? -5.429 41.630 -27.972 1.00 56.75 82 SER A O 1
ATOM 642 N N . PRO A 1 83 ? -6.010 40.024 -26.512 1.00 57.66 83 PRO A N 1
ATOM 643 C CA . PRO A 1 83 ? -7.429 40.345 -26.582 1.00 57.66 83 PRO A CA 1
ATOM 644 C C . PRO A 1 83 ? -7.705 41.706 -25.918 1.00 57.66 83 PRO A C 1
ATOM 646 O O . PRO A 1 83 ? -7.182 41.966 -24.830 1.00 57.66 83 PRO A O 1
ATOM 649 N N . PRO A 1 84 ? -8.538 42.580 -26.515 1.00 57.00 84 PRO A N 1
ATOM 650 C CA . PRO A 1 84 ? -8.983 43.790 -25.841 1.00 57.00 84 PRO A CA 1
ATOM 651 C C . PRO A 1 84 ? -9.888 43.428 -24.657 1.00 57.00 84 PRO A C 1
ATOM 653 O O . PRO A 1 84 ? -10.773 42.574 -24.755 1.00 57.00 84 PRO A O 1
ATOM 656 N N . LEU A 1 85 ? -9.646 44.098 -23.529 1.00 56.69 85 LEU A N 1
ATOM 657 C CA . LEU A 1 85 ? -10.424 43.999 -22.297 1.00 56.69 85 LEU A CA 1
ATOM 658 C C . LEU A 1 85 ? -11.908 44.256 -22.589 1.00 56.69 85 LEU A C 1
ATOM 660 O O . LEU A 1 85 ? -12.320 45.381 -22.867 1.00 56.69 85 LEU A O 1
ATOM 664 N N . ARG A 1 86 ? -12.729 43.205 -22.505 1.00 55.28 86 ARG A N 1
ATOM 665 C CA . ARG A 1 86 ? -14.186 43.345 -22.480 1.00 55.28 86 ARG A CA 1
ATOM 666 C C . ARG A 1 86 ? -14.584 43.969 -21.144 1.00 55.28 86 ARG A C 1
ATOM 668 O O . ARG A 1 86 ? -14.344 43.380 -20.091 1.00 55.28 86 ARG A O 1
ATOM 675 N N . HIS A 1 87 ? -15.209 45.143 -21.199 1.00 54.28 87 HIS A N 1
ATOM 676 C CA . HIS A 1 87 ? -15.916 45.739 -20.071 1.00 54.28 87 HIS A CA 1
ATOM 677 C C . HIS A 1 87 ? -16.975 44.757 -19.560 1.00 54.28 87 HIS A C 1
ATOM 679 O O . HIS A 1 87 ? -17.998 44.530 -20.204 1.00 54.28 87 HIS A O 1
ATOM 685 N N . THR A 1 88 ? -16.713 44.154 -18.405 1.00 55.00 88 THR A N 1
ATOM 686 C CA . THR A 1 88 ? -17.730 43.440 -17.637 1.00 55.00 88 THR A CA 1
ATOM 687 C C . THR A 1 88 ? -18.555 44.470 -16.856 1.00 55.00 88 THR A C 1
ATOM 689 O O . THR A 1 88 ? -17.983 45.421 -16.315 1.00 55.00 88 THR A O 1
ATOM 692 N N . PRO A 1 89 ? -19.895 44.352 -16.816 1.00 54.41 89 PRO A N 1
ATOM 693 C CA . PRO A 1 89 ? -20.727 45.238 -16.012 1.00 54.41 89 PRO A CA 1
ATOM 694 C C . PRO A 1 89 ? -20.428 45.052 -14.519 1.00 54.41 89 PRO A C 1
ATOM 696 O O . PRO A 1 89 ? -20.106 43.955 -14.062 1.00 54.41 89 PRO A O 1
ATOM 699 N N . ALA A 1 90 ? -20.520 46.161 -13.784 1.00 56.12 90 ALA A N 1
ATOM 700 C CA . ALA A 1 90 ? -20.128 46.312 -12.391 1.00 56.12 90 ALA A CA 1
ATOM 701 C C . ALA A 1 90 ? -20.608 45.159 -11.493 1.00 56.12 90 ALA A C 1
ATOM 703 O O . ALA A 1 90 ? -21.803 44.934 -11.297 1.00 56.12 90 ALA A O 1
ATOM 704 N N . VAL A 1 91 ? -19.639 44.456 -10.908 1.00 54.00 91 VAL A N 1
ATOM 705 C CA . VAL A 1 91 ? -19.854 43.480 -9.842 1.00 54.00 91 VAL A CA 1
ATOM 706 C C . VAL A 1 91 ? -20.409 44.224 -8.630 1.00 54.00 91 VAL A C 1
ATOM 708 O O . VAL A 1 91 ? -19.703 44.994 -7.982 1.00 54.00 91 VAL A O 1
ATOM 711 N N . VAL A 1 92 ? -21.682 43.978 -8.316 1.00 62.53 92 VAL A N 1
ATOM 712 C CA . VAL A 1 92 ? -22.280 44.346 -7.031 1.00 62.53 92 VAL A CA 1
ATOM 713 C C . VAL A 1 92 ? -21.436 43.702 -5.934 1.00 62.53 92 VAL A C 1
ATOM 715 O O . VAL A 1 92 ? -21.331 42.475 -5.851 1.00 62.53 92 VAL A O 1
ATOM 718 N N . ALA A 1 93 ? -20.796 44.535 -5.116 1.00 61.62 93 ALA A N 1
ATOM 719 C CA . ALA A 1 93 ? -19.998 44.096 -3.986 1.00 61.62 93 ALA A CA 1
ATOM 720 C C . ALA A 1 93 ? -20.895 43.334 -3.002 1.00 61.62 93 ALA A C 1
ATOM 722 O O . ALA A 1 93 ? -21.651 43.928 -2.235 1.00 61.62 93 ALA A O 1
ATOM 723 N N . LYS A 1 94 ? -20.817 41.999 -3.016 1.00 61.56 94 LYS A N 1
ATOM 724 C CA . LYS A 1 94 ? -21.362 41.194 -1.921 1.00 61.56 94 LYS A CA 1
ATOM 725 C C . LYS A 1 94 ? -20.636 41.614 -0.635 1.00 61.56 94 LYS A C 1
ATOM 727 O O . LYS A 1 94 ? -19.402 41.678 -0.655 1.00 61.56 94 LYS A O 1
ATOM 732 N N . PRO A 1 95 ? -21.353 41.898 0.467 1.00 61.47 95 PRO A N 1
ATOM 733 C CA . PRO A 1 95 ? -20.726 42.269 1.724 1.00 61.47 95 PRO A CA 1
ATOM 734 C C . PRO A 1 95 ? -19.772 41.154 2.148 1.00 61.47 95 PRO A C 1
ATOM 736 O O . PRO A 1 95 ? -20.161 40.003 2.351 1.00 61.47 95 PRO A O 1
ATOM 739 N N . LYS A 1 96 ? -18.491 41.509 2.227 1.00 59.03 96 LYS A N 1
ATOM 740 C CA . LYS A 1 96 ? -17.409 40.648 2.688 1.00 59.03 96 LYS A CA 1
ATOM 741 C C . LYS A 1 96 ? -17.562 40.507 4.196 1.00 59.03 96 LYS A C 1
ATOM 743 O O . LYS A 1 96 ? -16.909 41.211 4.958 1.00 59.03 96 LYS A O 1
ATOM 748 N N . VAL A 1 97 ? -18.469 39.632 4.622 1.00 61.00 97 VAL A N 1
ATOM 749 C CA . VAL A 1 97 ? -18.514 39.188 6.013 1.00 61.00 97 VAL A CA 1
ATOM 750 C C . VAL A 1 97 ? -17.157 38.531 6.268 1.00 61.00 97 VAL A C 1
ATOM 752 O O . VAL A 1 97 ? -16.810 37.583 5.554 1.00 61.00 97 VAL A O 1
ATOM 755 N N . PRO A 1 98 ? -16.327 39.050 7.189 1.00 61.12 98 PRO A N 1
ATOM 756 C CA . PRO A 1 98 ? -15.077 38.397 7.515 1.00 61.12 98 PRO A CA 1
ATOM 757 C C . PRO A 1 98 ? -15.441 37.011 8.030 1.00 61.12 98 PRO A C 1
ATOM 759 O O . PRO A 1 98 ? -16.125 36.878 9.042 1.00 61.12 98 PRO A O 1
ATOM 762 N N . ALA A 1 99 ? -15.026 35.978 7.299 1.00 58.38 99 ALA A N 1
ATOM 763 C CA . ALA A 1 99 ? -15.085 34.618 7.789 1.00 58.38 99 ALA A CA 1
ATOM 764 C C . ALA A 1 99 ? -14.229 34.575 9.056 1.00 58.38 99 ALA A C 1
ATOM 766 O O . ALA A 1 99 ? -13.000 34.479 8.995 1.00 58.38 99 ALA A O 1
ATOM 767 N N . VAL A 1 100 ? -14.889 34.715 10.205 1.00 59.97 100 VAL A N 1
ATOM 768 C CA . VAL A 1 100 ? -14.334 34.405 11.511 1.00 59.97 100 VAL A CA 1
ATOM 769 C C . VAL A 1 100 ? -14.026 32.920 11.442 1.00 59.97 100 VAL A C 1
ATOM 771 O O . VAL A 1 100 ? -14.895 32.077 11.643 1.00 59.97 100 VAL A O 1
ATOM 774 N N . ARG A 1 101 ? -12.790 32.586 11.058 1.00 55.66 101 ARG A N 1
ATOM 775 C CA . ARG A 1 101 ? -12.266 31.241 11.268 1.00 55.66 101 ARG A CA 1
ATOM 776 C C . ARG A 1 101 ? -12.408 31.009 12.770 1.00 55.66 101 ARG A C 1
ATOM 778 O O . ARG A 1 101 ? -11.827 31.808 13.512 1.00 55.66 101 ARG A O 1
ATOM 785 N N . PRO A 1 102 ? -13.173 30.006 13.235 1.00 55.50 102 PRO A N 1
ATOM 786 C CA . PRO A 1 102 ? -13.157 29.669 14.644 1.00 55.50 102 PRO A CA 1
ATOM 787 C C . PRO A 1 102 ? -11.700 29.374 14.997 1.00 55.50 102 PRO A C 1
ATOM 789 O O . PRO A 1 102 ? -11.097 28.415 14.511 1.00 55.50 102 PRO A O 1
ATOM 792 N N . LYS A 1 103 ? -11.091 30.291 15.754 1.00 55.22 103 LYS A N 1
ATOM 793 C CA . LYS A 1 103 ? -9.814 30.036 16.403 1.00 55.22 103 LYS A CA 1
ATOM 794 C C . LYS A 1 103 ? -10.062 28.844 17.320 1.00 55.22 103 LYS A C 1
ATOM 796 O O . LYS A 1 103 ? -11.110 28.766 17.953 1.00 55.22 103 LYS A O 1
ATOM 801 N N . THR A 1 104 ? -9.099 27.932 17.326 1.00 55.06 104 THR A N 1
ATOM 802 C CA . THR A 1 104 ? -9.041 26.743 18.180 1.00 55.06 104 THR A CA 1
ATOM 803 C C . THR A 1 104 ? -10.149 25.720 17.930 1.00 55.06 104 THR A C 1
ATOM 805 O O . THR A 1 104 ? -11.102 25.603 18.691 1.00 55.06 104 THR A O 1
ATOM 808 N N . ALA A 1 105 ? -9.946 24.875 16.912 1.00 53.62 105 ALA A N 1
ATOM 809 C CA . ALA A 1 105 ? -10.278 23.470 17.119 1.00 53.62 105 ALA A CA 1
ATOM 810 C C . ALA A 1 105 ? -9.427 22.993 18.311 1.00 53.62 105 ALA A C 1
ATOM 812 O O . ALA A 1 105 ? -8.221 23.275 18.316 1.00 53.62 105 ALA A O 1
ATOM 813 N N . PRO A 1 106 ? -10.011 22.351 19.335 1.00 56.00 106 PRO A N 1
ATOM 814 C CA . PRO A 1 106 ? -9.221 21.796 20.416 1.00 56.00 106 PRO A CA 1
ATOM 815 C C . PRO A 1 106 ? -8.222 20.825 19.790 1.00 56.00 106 PRO A C 1
ATOM 817 O O . PRO A 1 106 ? -8.609 19.881 19.098 1.00 56.00 106 PRO A O 1
ATOM 820 N N . LEU A 1 107 ? -6.932 21.080 20.012 1.00 54.88 107 LEU A N 1
ATOM 821 C CA . LEU A 1 107 ? -5.891 20.064 19.936 1.00 54.88 107 LEU A CA 1
ATOM 822 C C . LEU A 1 107 ? -6.266 19.019 20.991 1.00 54.88 107 LEU A C 1
ATOM 824 O O . LEU A 1 107 ? -5.787 19.064 22.119 1.00 54.88 107 LEU A O 1
ATOM 828 N N . MET A 1 108 ? -7.227 18.150 20.676 1.00 53.06 108 MET A N 1
ATOM 829 C CA . MET A 1 108 ? -7.544 17.030 21.539 1.00 53.06 108 MET A CA 1
ATOM 830 C C . MET A 1 108 ? -6.302 16.159 21.550 1.00 53.06 108 MET A C 1
ATOM 832 O O . MET A 1 108 ? -5.890 15.625 20.521 1.00 53.06 108 MET A O 1
ATOM 836 N N . VAL A 1 109 ? -5.696 16.086 22.727 1.00 57.19 109 VAL A N 1
ATOM 837 C CA . VAL A 1 109 ? -4.643 15.153 23.092 1.00 57.19 109 VAL A CA 1
ATOM 838 C C . VAL A 1 109 ? -5.227 13.750 22.911 1.00 57.19 109 VAL A C 1
ATOM 840 O O . VAL A 1 109 ? -5.904 13.223 23.784 1.00 57.19 109 VAL A O 1
ATOM 843 N N . VAL A 1 110 ? -5.072 13.178 21.713 1.00 58.59 110 VAL A N 1
ATOM 844 C CA . VAL A 1 110 ? -5.523 11.807 21.400 1.00 58.59 110 VAL A CA 1
ATOM 845 C C . VAL A 1 110 ? -4.698 10.788 22.193 1.00 58.59 110 VAL A C 1
ATOM 847 O O . VAL A 1 110 ? -5.190 9.713 22.518 1.00 58.59 110 VAL A O 1
ATOM 850 N N . SER A 1 111 ? -3.468 11.162 22.550 1.00 58.56 111 SER A N 1
ATOM 851 C CA . SER A 1 111 ? -2.479 10.306 23.199 1.00 58.56 111 SER A CA 1
ATOM 852 C C . SER A 1 111 ? -2.903 9.762 24.565 1.00 58.56 111 SER A C 1
ATOM 854 O O . SER A 1 111 ? -2.389 8.726 24.956 1.00 58.56 111 SER A O 1
ATOM 856 N N . ASP A 1 112 ? -3.840 10.406 25.270 1.00 65.44 112 ASP A N 1
ATOM 857 C CA . ASP A 1 112 ? -4.238 9.973 26.621 1.00 65.44 112 ASP A CA 1
ATOM 858 C C . ASP A 1 112 ? -5.341 8.904 26.619 1.00 65.44 112 ASP A C 1
ATOM 860 O O . ASP A 1 112 ? -5.652 8.336 27.664 1.00 65.44 112 ASP A O 1
ATOM 864 N N . ARG A 1 113 ? -5.972 8.633 25.468 1.00 72.69 113 ARG A N 1
ATOM 865 C CA . ARG A 1 113 ? -7.113 7.703 25.393 1.00 72.69 113 ARG A CA 1
ATOM 866 C C . ARG A 1 113 ? -6.754 6.292 24.947 1.00 72.69 113 ARG A C 1
ATOM 868 O O . ARG A 1 113 ? -7.520 5.384 25.245 1.00 72.69 113 ARG A O 1
ATOM 875 N N . LEU A 1 114 ? -5.638 6.107 24.243 1.00 84.44 114 LEU A N 1
ATOM 876 C CA . LEU A 1 114 ? -5.214 4.791 23.768 1.00 84.44 114 LEU A CA 1
ATOM 877 C C . LEU A 1 114 ? -3.938 4.338 24.457 1.00 84.44 114 LEU A C 1
ATOM 879 O O . LEU A 1 114 ? -2.984 5.102 24.596 1.00 84.44 114 LEU A O 1
ATOM 883 N N . THR A 1 115 ? -3.908 3.058 24.810 1.00 92.12 115 THR A N 1
ATOM 884 C CA . THR A 1 115 ? -2.668 2.402 25.215 1.00 92.12 115 THR A CA 1
ATOM 885 C C . THR A 1 115 ? -1.779 2.157 23.996 1.00 92.12 115 THR A C 1
ATOM 887 O O . THR A 1 115 ? -2.253 2.037 22.864 1.00 92.12 115 THR A O 1
ATOM 890 N N . GLU A 1 116 ? -0.471 2.053 24.221 1.00 90.75 116 GLU A N 1
ATOM 891 C CA . GLU A 1 116 ? 0.498 1.768 23.157 1.00 90.75 116 GLU A CA 1
ATOM 892 C C . GLU A 1 116 ? 0.182 0.442 22.441 1.00 90.75 116 GLU A C 1
ATOM 894 O O . GLU A 1 116 ? 0.182 0.392 21.215 1.00 90.75 116 GLU A O 1
ATOM 899 N N . ALA A 1 117 ? -0.251 -0.581 23.188 1.00 93.38 117 ALA A N 1
ATOM 900 C CA . ALA A 1 117 ? -0.670 -1.870 22.634 1.00 93.38 117 ALA A CA 1
ATOM 901 C C . ALA A 1 117 ? -1.865 -1.758 21.664 1.00 93.38 117 ALA A C 1
ATOM 903 O O . ALA A 1 117 ? -1.899 -2.429 20.635 1.00 93.38 117 ALA A O 1
ATOM 904 N N . GLN A 1 118 ? -2.839 -0.889 21.956 1.00 94.31 118 GLN A N 1
ATOM 905 C CA . GLN A 1 118 ? -3.982 -0.661 21.062 1.00 94.31 118 GLN A CA 1
ATOM 906 C C . GLN A 1 118 ? -3.567 0.069 19.782 1.00 94.31 118 GLN A C 1
ATOM 908 O O . GLN A 1 118 ? -4.094 -0.217 18.707 1.00 94.31 118 GLN A O 1
ATOM 913 N N . LEU A 1 119 ? -2.617 1.004 19.883 1.00 93.50 119 LEU A N 1
ATOM 914 C CA . LEU A 1 119 ? -2.064 1.682 18.712 1.00 93.50 119 LEU A CA 1
ATOM 915 C C . LEU A 1 119 ? -1.301 0.706 17.817 1.00 93.50 119 LEU A C 1
ATOM 917 O O . LEU A 1 119 ? -1.481 0.745 16.601 1.00 93.50 119 LEU A O 1
ATOM 921 N N . GLU A 1 120 ? -0.501 -0.186 18.399 1.00 94.56 120 GLU A N 1
ATOM 922 C CA . GLU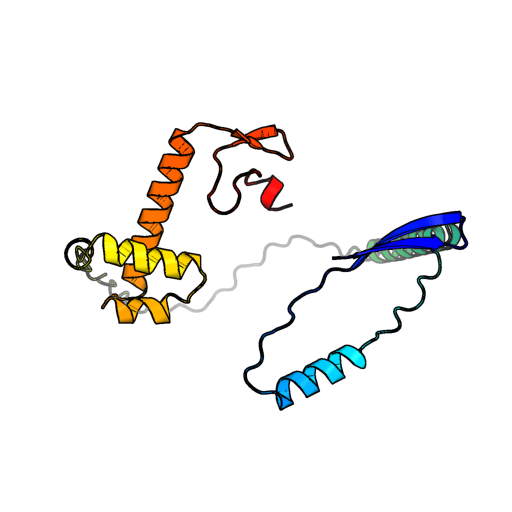 A 1 120 ? 0.204 -1.231 17.653 1.00 94.56 120 GLU A CA 1
ATOM 923 C C . GLU A 1 120 ? -0.765 -2.167 16.922 1.00 94.56 120 GLU A C 1
ATOM 925 O O . GLU A 1 120 ? -0.580 -2.418 15.729 1.00 94.56 120 GLU A O 1
ATOM 930 N N . GLU A 1 121 ? -1.841 -2.613 17.581 1.00 96.50 121 GLU A N 1
ATOM 931 C CA . GLU A 1 121 ? -2.877 -3.430 16.936 1.00 96.50 121 GLU A CA 1
ATOM 932 C C . GLU A 1 121 ? -3.555 -2.673 15.782 1.00 96.50 121 GLU A C 1
ATOM 934 O O . GLU A 1 121 ? -3.690 -3.202 14.674 1.00 96.50 121 GLU A O 1
ATOM 939 N N . ALA A 1 122 ? -3.943 -1.412 16.005 1.00 96.12 122 ALA A N 1
ATOM 940 C CA . ALA A 1 122 ? -4.553 -0.583 14.970 1.00 96.12 122 ALA A CA 1
ATOM 941 C C . ALA A 1 122 ? -3.614 -0.401 13.765 1.00 96.12 122 ALA A C 1
ATOM 943 O O . ALA A 1 122 ? -4.046 -0.484 12.614 1.00 96.12 122 ALA A O 1
ATOM 944 N N . PHE A 1 123 ? -2.321 -0.186 14.011 1.00 95.44 123 PHE A N 1
ATOM 945 C CA . PHE A 1 123 ? -1.312 -0.035 12.965 1.00 95.44 123 PHE A CA 1
ATOM 946 C C . PHE A 1 123 ? -1.041 -1.333 12.205 1.00 95.44 123 PHE A C 1
ATOM 948 O O . PHE A 1 123 ? -0.868 -1.277 10.986 1.00 95.44 123 PHE A O 1
ATOM 955 N N . ALA A 1 124 ? -1.067 -2.487 12.875 1.00 95.44 124 ALA A N 1
ATOM 956 C CA . ALA A 1 124 ? -0.951 -3.792 12.227 1.00 95.44 124 ALA A CA 1
ATOM 957 C C . ALA A 1 124 ? -2.114 -4.055 11.251 1.00 95.44 124 ALA A C 1
ATOM 959 O O . ALA A 1 124 ? -1.910 -4.600 10.166 1.00 95.44 124 ALA A O 1
ATOM 960 N N . ARG A 1 125 ? -3.330 -3.609 11.587 1.00 96.69 125 ARG A N 1
ATOM 961 C CA . ARG A 1 125 ? -4.483 -3.683 10.670 1.00 96.69 125 ARG A CA 1
ATOM 962 C C . ARG A 1 125 ? -4.388 -2.688 9.514 1.00 96.69 125 ARG A C 1
ATOM 964 O O . ARG A 1 125 ? -4.762 -2.992 8.386 1.00 96.69 125 ARG A O 1
ATOM 971 N N . ILE A 1 126 ? -3.854 -1.490 9.755 1.00 95.88 126 ILE A N 1
ATOM 972 C CA . ILE A 1 126 ? -3.612 -0.528 8.668 1.00 95.88 126 ILE A CA 1
ATOM 973 C C . ILE A 1 126 ? -2.568 -1.083 7.687 1.00 95.88 126 ILE A C 1
ATOM 975 O O . ILE A 1 126 ? -2.746 -0.951 6.475 1.00 95.88 126 ILE A O 1
ATOM 979 N N . SER A 1 127 ? -1.501 -1.722 8.178 1.00 92.19 127 SER A N 1
ATOM 980 C CA . SER A 1 127 ? -0.461 -2.305 7.322 1.00 92.19 127 SER A CA 1
ATOM 981 C C . SER A 1 127 ? -0.917 -3.569 6.586 1.00 92.19 127 SER A C 1
ATOM 983 O O . SER A 1 127 ? -0.418 -3.821 5.489 1.00 92.19 127 SER A O 1
ATOM 985 N N . SER A 1 128 ? -1.903 -4.311 7.109 1.00 95.31 128 SER A N 1
ATOM 986 C CA . SER A 1 128 ? -2.559 -5.413 6.384 1.00 95.31 128 SER A CA 1
ATOM 987 C C . SER A 1 128 ? -3.494 -4.940 5.259 1.00 95.31 128 SER A C 1
ATOM 989 O O . SER A 1 128 ? -3.940 -5.751 4.448 1.00 95.31 128 SER A O 1
ATOM 991 N N . GLY A 1 129 ? -3.758 -3.630 5.166 1.00 95.25 129 GLY A N 1
ATOM 992 C CA . GLY A 1 129 ? -4.576 -3.022 4.116 1.00 95.25 129 GLY A CA 1
ATOM 993 C C . GLY A 1 129 ? -6.049 -2.829 4.484 1.00 95.25 129 GLY A C 1
ATOM 994 O O . GLY A 1 129 ? -6.860 -2.514 3.607 1.00 95.25 129 GLY A O 1
ATOM 995 N N . GLU A 1 130 ? -6.427 -2.984 5.756 1.00 97.19 130 GLU A N 1
ATOM 996 C CA . GLU A 1 130 ? -7.788 -2.679 6.195 1.00 97.19 130 GLU A CA 1
ATOM 997 C C . GLU A 1 130 ? -8.114 -1.180 6.056 1.00 97.19 130 GLU A C 1
ATOM 999 O O . GLU A 1 130 ? -7.283 -0.285 6.244 1.00 97.19 130 GLU A O 1
ATOM 1004 N N . LYS A 1 131 ? -9.374 -0.875 5.724 1.00 96.94 131 LYS A N 1
ATOM 1005 C CA . LYS A 1 131 ? -9.827 0.511 5.552 1.00 96.94 131 LYS A CA 1
ATOM 1006 C C . LYS A 1 131 ? -9.946 1.200 6.913 1.00 96.94 131 LYS A C 1
ATOM 1008 O O . LYS A 1 131 ? -10.646 0.711 7.794 1.00 96.94 131 LYS A O 1
ATOM 1013 N N . LEU A 1 132 ? -9.401 2.416 7.028 1.00 96.19 132 LEU A N 1
ATOM 1014 C CA . LEU A 1 132 ? -9.470 3.251 8.243 1.00 96.19 132 LEU A CA 1
ATOM 1015 C C . LEU A 1 132 ? -10.895 3.412 8.810 1.00 96.19 132 LEU A C 1
ATOM 1017 O O . LEU A 1 132 ? -11.057 3.521 10.020 1.00 96.19 132 LEU A O 1
ATOM 1021 N N . ASN A 1 133 ? -11.922 3.403 7.951 1.00 96.88 133 ASN A N 1
ATOM 1022 C CA . ASN A 1 133 ? -13.327 3.519 8.361 1.00 96.88 133 ASN A CA 1
ATOM 1023 C C . ASN A 1 133 ? -13.820 2.331 9.203 1.00 96.88 133 ASN A C 1
ATOM 1025 O O . ASN A 1 133 ? -14.757 2.504 9.972 1.00 96.88 133 ASN A O 1
ATOM 1029 N N . LEU A 1 134 ? -13.223 1.146 9.041 1.00 97.00 134 LEU A N 1
ATOM 1030 C CA . LEU A 1 134 ? -13.569 -0.052 9.812 1.00 97.00 134 LEU A CA 1
ATOM 1031 C C . LEU A 1 134 ? -12.795 -0.116 11.131 1.00 97.00 134 LEU A C 1
ATOM 1033 O O . LEU A 1 134 ? -13.325 -0.593 12.125 1.00 97.00 134 LEU A O 1
ATOM 1037 N N . ILE A 1 135 ? -11.566 0.404 11.137 1.00 97.12 135 ILE A N 1
ATOM 1038 C CA . ILE A 1 135 ? -10.658 0.360 12.288 1.00 97.12 135 ILE A CA 1
ATOM 1039 C C . ILE A 1 135 ? -11.030 1.436 13.312 1.00 97.12 135 ILE A C 1
ATOM 1041 O O . ILE A 1 135 ? -11.079 1.170 14.506 1.00 97.12 135 ILE A O 1
ATOM 1045 N N . ALA A 1 136 ? -11.310 2.661 12.856 1.00 95.19 136 ALA A N 1
ATOM 1046 C CA . ALA A 1 136 ? -11.529 3.805 13.742 1.00 95.19 136 ALA A CA 1
ATOM 1047 C C . ALA A 1 136 ? -12.645 3.591 14.798 1.00 95.19 136 ALA A C 1
ATOM 1049 O O . ALA A 1 136 ? -12.396 3.905 15.964 1.00 95.19 136 ALA A O 1
ATOM 1050 N N . PRO A 1 137 ? -13.812 2.992 14.465 1.00 95.56 137 PRO A N 1
ATOM 1051 C CA . PRO A 1 137 ? -14.859 2.697 15.445 1.00 95.56 137 PRO A CA 1
ATOM 1052 C C . PRO A 1 137 ? -14.457 1.661 16.503 1.00 95.56 137 PRO A C 1
ATOM 1054 O O . PRO A 1 137 ? -14.969 1.718 17.611 1.00 95.56 137 PRO A O 1
ATOM 1057 N N . THR A 1 138 ? -13.551 0.723 16.197 1.00 95.81 138 THR A N 1
ATOM 1058 C CA . THR A 1 138 ? -13.100 -0.311 17.153 1.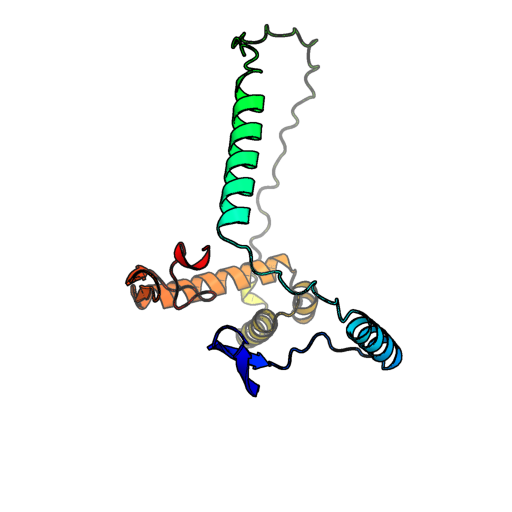00 95.81 138 THR A CA 1
ATOM 1059 C C . THR A 1 138 ? -12.317 0.282 18.324 1.00 95.81 138 THR A C 1
ATOM 1061 O O . THR A 1 138 ? -12.273 -0.308 19.398 1.00 95.81 138 THR A O 1
ATOM 1064 N N . PHE A 1 139 ? -11.716 1.454 18.117 1.00 93.62 139 PHE A N 1
ATOM 1065 C CA . PHE A 1 139 ? -10.872 2.138 19.093 1.00 93.62 139 PHE A CA 1
ATOM 1066 C C . PHE A 1 139 ? -11.474 3.466 19.583 1.00 93.62 139 PHE A C 1
ATOM 1068 O O . PHE A 1 139 ? -10.752 4.289 20.140 1.00 93.62 139 PHE A O 1
ATOM 1075 N N . ASP A 1 140 ? -12.766 3.711 19.333 1.00 93.25 140 ASP A N 1
ATOM 1076 C CA . ASP A 1 140 ? -13.460 4.966 19.669 1.00 93.25 140 ASP A CA 1
ATOM 1077 C C . ASP A 1 140 ? -12.761 6.234 19.132 1.00 93.25 140 ASP A C 1
ATOM 1079 O O . ASP A 1 140 ? -12.790 7.313 19.737 1.00 93.25 140 ASP A O 1
ATOM 1083 N N . LEU A 1 141 ? -12.128 6.117 17.960 1.00 91.81 141 LEU A N 1
ATOM 1084 C CA . LEU A 1 141 ? -11.442 7.213 17.285 1.00 91.81 141 LEU A CA 1
ATOM 1085 C C . LEU A 1 141 ? -12.225 7.703 16.074 1.00 91.81 141 LEU A C 1
ATOM 1087 O O . LEU A 1 141 ? -12.881 6.953 15.352 1.00 91.81 141 LEU A O 1
ATOM 1091 N N . THR A 1 142 ? -12.073 8.989 15.771 1.00 94.31 142 THR A N 1
ATOM 1092 C CA . THR A 1 142 ? -12.452 9.488 14.447 1.00 94.31 142 THR A CA 1
ATOM 1093 C C . THR A 1 142 ? -11.400 9.083 13.412 1.00 94.31 142 THR A C 1
ATOM 1095 O O . THR A 1 142 ? -10.200 9.034 13.697 1.00 94.31 142 THR A O 1
ATOM 1098 N N . VAL A 1 143 ? -11.825 8.874 12.163 1.00 95.00 143 VAL A N 1
ATOM 1099 C CA . VAL A 1 143 ? -10.919 8.550 11.043 1.00 95.00 143 VAL A CA 1
ATOM 1100 C C . VAL A 1 143 ? -9.805 9.597 10.894 1.00 95.00 143 VAL A C 1
ATOM 1102 O O . VAL A 1 143 ? -8.659 9.257 10.605 1.00 95.00 143 VAL A O 1
ATOM 1105 N N . GLY A 1 144 ? -10.114 10.877 11.132 1.00 93.75 144 GLY A N 1
ATOM 1106 C CA . GLY A 1 144 ? -9.137 11.969 11.082 1.00 93.75 144 GLY A CA 1
ATOM 1107 C C . GLY A 1 144 ? -8.066 11.885 12.174 1.00 93.75 144 GLY A C 1
ATOM 1108 O O . GLY A 1 144 ? -6.890 12.136 11.897 1.00 93.75 144 GLY A O 1
ATOM 1109 N N . GLN A 1 145 ? -8.445 11.489 13.392 1.00 92.25 145 GLN A N 1
ATOM 1110 C CA . GLN A 1 145 ? -7.504 11.276 14.496 1.00 92.25 145 GLN A CA 1
ATOM 1111 C C . GLN A 1 145 ? -6.600 10.077 14.218 1.00 92.25 145 GLN A C 1
ATOM 1113 O O . GLN A 1 145 ? -5.380 10.235 14.248 1.00 92.25 145 GLN A O 1
ATOM 1118 N N . LEU A 1 146 ? -7.177 8.926 13.851 1.00 94.12 146 LEU A N 1
ATOM 1119 C CA . LEU A 1 146 ? -6.409 7.722 13.520 1.00 94.12 146 LEU A CA 1
ATOM 1120 C C . LEU A 1 146 ? -5.414 7.989 12.381 1.00 94.12 146 LEU A C 1
ATOM 1122 O O . LEU A 1 146 ? -4.244 7.625 12.472 1.00 94.12 146 LEU A O 1
ATOM 1126 N N . ARG A 1 147 ? -5.840 8.717 11.341 1.00 94.62 147 ARG A N 1
ATOM 1127 C CA . ARG A 1 147 ? -4.964 9.126 10.234 1.00 94.62 147 ARG A CA 1
ATOM 1128 C C . ARG A 1 147 ? -3.825 10.038 10.689 1.00 94.62 147 ARG A C 1
ATOM 1130 O O . ARG A 1 147 ? -2.707 9.901 10.199 1.00 94.62 147 ARG A O 1
ATOM 1137 N N . SER A 1 148 ? -4.101 10.976 11.591 1.00 92.69 148 SER A N 1
ATOM 1138 C CA . SER A 1 148 ? -3.092 11.909 12.109 1.00 92.69 148 SER A CA 1
ATOM 1139 C C . SER A 1 148 ? -2.039 11.187 12.952 1.00 92.69 148 SER A C 1
ATOM 1141 O O . SER A 1 148 ? -0.845 11.438 12.781 1.00 92.69 148 SER A O 1
ATOM 1143 N N . VAL A 1 149 ? -2.482 10.255 13.802 1.00 92.56 149 VAL A N 1
ATOM 1144 C CA . VAL A 1 149 ? -1.628 9.403 14.642 1.00 92.56 149 VAL A CA 1
ATOM 1145 C C . VAL A 1 149 ? -0.784 8.461 13.778 1.00 92.56 149 VAL A C 1
ATOM 1147 O O . VAL A 1 149 ? 0.434 8.406 13.941 1.00 92.56 149 VAL A O 1
ATOM 1150 N N . TRP A 1 150 ? -1.386 7.824 12.769 1.00 93.44 150 TRP A N 1
ATOM 1151 C CA . TRP A 1 150 ? -0.659 7.005 11.796 1.00 93.44 150 TRP A CA 1
ATOM 1152 C C . TRP A 1 150 ? 0.394 7.808 11.024 1.00 93.44 150 TRP A C 1
ATOM 1154 O O . TRP A 1 150 ? 1.551 7.405 10.942 1.00 93.44 150 TRP A O 1
ATOM 1164 N N . ALA A 1 151 ? 0.043 8.997 10.525 1.00 92.44 151 ALA A N 1
ATOM 1165 C CA . ALA A 1 151 ? 0.994 9.860 9.827 1.00 92.44 151 ALA A CA 1
ATOM 1166 C C . ALA A 1 151 ? 2.174 10.277 10.722 1.00 92.44 151 ALA A C 1
ATOM 1168 O O . ALA A 1 151 ? 3.300 10.409 10.241 1.00 92.44 151 ALA A O 1
ATOM 1169 N N . GLN A 1 152 ? 1.938 10.486 12.021 1.00 93.19 152 GLN A N 1
ATOM 1170 C CA . GLN A 1 152 ? 3.009 10.739 12.980 1.00 93.19 152 GLN A CA 1
ATOM 1171 C C . GLN A 1 152 ? 3.914 9.515 13.155 1.00 93.19 152 GLN A C 1
ATOM 1173 O O . GLN A 1 152 ? 5.132 9.682 13.138 1.00 93.19 152 GLN A O 1
ATOM 1178 N N . GLN A 1 153 ? 3.347 8.310 13.253 1.00 91.31 153 GLN A N 1
ATOM 1179 C CA . GLN A 1 153 ? 4.123 7.071 13.329 1.00 91.31 153 GLN A CA 1
ATOM 1180 C C . GLN A 1 153 ? 4.976 6.852 12.074 1.00 91.31 153 GLN A C 1
ATOM 1182 O O . GLN A 1 153 ? 6.169 6.577 12.189 1.00 91.31 153 GLN A O 1
ATOM 1187 N N . CYS A 1 154 ? 4.418 7.058 10.877 1.00 90.81 154 CYS A N 1
ATOM 1188 C CA . CYS A 1 154 ? 5.180 6.967 9.629 1.00 90.81 154 CYS A CA 1
ATOM 1189 C C . CYS A 1 154 ? 6.357 7.950 9.596 1.00 90.81 154 CYS A C 1
ATOM 1191 O O . CYS A 1 154 ? 7.443 7.579 9.156 1.00 90.81 154 CYS A O 1
ATOM 1193 N N . ARG A 1 155 ? 6.170 9.184 10.091 1.00 89.88 155 ARG A N 1
ATOM 1194 C CA . ARG A 1 155 ? 7.262 10.164 10.204 1.00 89.88 155 ARG A CA 1
ATOM 1195 C C . ARG A 1 155 ? 8.361 9.690 11.155 1.00 89.88 155 ARG A C 1
ATOM 1197 O O . ARG A 1 155 ? 9.524 9.781 10.787 1.00 89.88 155 ARG A O 1
ATOM 1204 N N . LYS A 1 156 ? 8.006 9.145 12.326 1.00 89.94 156 LYS A N 1
ATOM 1205 C CA . LYS A 1 156 ? 8.985 8.585 13.276 1.00 89.94 156 LYS A CA 1
ATOM 1206 C C . LYS A 1 156 ? 9.765 7.419 12.664 1.00 89.94 156 LYS A C 1
ATOM 1208 O O . LYS A 1 156 ? 10.984 7.372 12.766 1.00 89.94 156 LYS A O 1
ATOM 1213 N N . LEU A 1 157 ? 9.077 6.501 11.984 1.00 87.81 157 LEU A N 1
ATOM 1214 C CA . LEU A 1 157 ? 9.722 5.382 11.289 1.00 87.81 157 LEU A CA 1
ATOM 1215 C C . LEU A 1 157 ? 10.671 5.873 10.190 1.00 87.81 157 LEU A C 1
ATOM 1217 O O . LEU A 1 157 ? 11.786 5.372 10.066 1.00 87.81 157 LEU A O 1
ATOM 1221 N N . GLN A 1 158 ? 10.259 6.885 9.425 1.00 86.31 158 GLN A N 1
ATOM 1222 C CA . GLN A 1 158 ? 11.108 7.497 8.407 1.00 86.31 158 GLN A CA 1
ATOM 1223 C C . GLN A 1 158 ? 12.331 8.196 9.016 1.00 86.31 158 GLN A C 1
ATOM 1225 O O . GLN A 1 158 ? 13.414 8.118 8.445 1.00 86.31 158 GLN A O 1
ATOM 1230 N N . GLU A 1 159 ? 12.183 8.849 10.166 1.00 87.94 159 GLU A N 1
ATOM 1231 C CA . GLU A 1 159 ? 13.294 9.462 10.898 1.00 87.94 159 GLU A CA 1
ATOM 1232 C C . GLU A 1 159 ? 14.301 8.407 11.380 1.00 87.94 159 GLU A C 1
ATOM 1234 O O . GLU A 1 159 ? 15.502 8.576 11.175 1.00 87.94 159 GLU A O 1
ATOM 1239 N N . HIS A 1 160 ? 13.828 7.277 11.916 1.00 85.62 160 HIS A N 1
ATOM 1240 C CA . HIS A 1 160 ? 14.690 6.147 12.279 1.00 85.62 160 HIS A CA 1
ATOM 1241 C C . HIS A 1 160 ? 15.444 5.571 11.074 1.00 85.62 160 HIS A C 1
ATOM 1243 O O . HIS A 1 160 ? 16.646 5.320 11.168 1.00 85.62 160 HIS A O 1
ATOM 1249 N N . LEU A 1 161 ? 14.773 5.411 9.930 1.00 82.75 161 LEU A N 1
ATOM 1250 C CA . LEU A 1 161 ? 15.414 4.968 8.687 1.00 82.75 161 LEU A CA 1
ATOM 1251 C C . LEU A 1 161 ? 16.439 5.991 8.175 1.00 82.75 161 LEU A C 1
ATOM 1253 O O . LEU A 1 161 ? 17.522 5.608 7.739 1.00 82.75 161 LEU A O 1
ATOM 1257 N N . ALA A 1 162 ? 16.137 7.287 8.276 1.00 83.62 162 ALA A N 1
ATOM 1258 C CA . ALA A 1 162 ? 17.058 8.361 7.912 1.00 83.62 162 ALA A CA 1
ATOM 1259 C C . ALA A 1 162 ? 18.289 8.419 8.831 1.00 83.62 162 ALA A C 1
ATOM 1261 O O . ALA A 1 162 ? 19.389 8.717 8.361 1.00 83.62 162 ALA A O 1
ATOM 1262 N N . GLY A 1 163 ? 18.123 8.090 10.116 1.00 83.69 163 GLY A N 1
ATOM 1263 C CA . GLY A 1 163 ? 19.218 7.951 11.077 1.00 83.69 163 GLY A CA 1
ATOM 1264 C C . GLY A 1 163 ? 20.216 6.847 10.710 1.00 83.69 163 GLY A C 1
ATOM 1265 O O . GLY A 1 163 ? 21.396 6.968 11.030 1.00 83.69 163 GLY A O 1
ATOM 1266 N N . GLY A 1 164 ? 19.779 5.821 9.967 1.00 82.00 164 GLY A N 1
ATOM 1267 C CA . GLY A 1 164 ? 20.638 4.769 9.405 1.00 82.00 164 GLY A CA 1
ATOM 1268 C C . GLY A 1 164 ? 21.564 5.232 8.271 1.00 82.00 164 GLY A C 1
ATOM 1269 O O . GLY A 1 164 ? 22.409 4.463 7.814 1.00 82.00 164 GLY A O 1
ATOM 1270 N N . GLY A 1 165 ? 21.444 6.487 7.829 1.00 87.06 165 GLY A N 1
ATOM 1271 C CA . GLY A 1 165 ? 22.269 7.074 6.780 1.00 87.06 165 GLY A CA 1
ATOM 1272 C C . GLY A 1 165 ? 21.703 6.880 5.371 1.00 87.06 165 GLY A C 1
ATOM 1273 O O . GLY A 1 165 ? 20.558 6.480 5.169 1.00 87.06 165 GLY A O 1
ATOM 1274 N N . LYS A 1 166 ? 22.511 7.236 4.366 1.00 91.06 166 LYS A N 1
ATOM 1275 C CA . LYS A 1 166 ? 22.136 7.104 2.953 1.00 91.06 166 LYS A CA 1
ATOM 1276 C C . LYS A 1 166 ? 22.619 5.765 2.406 1.00 91.06 166 LYS A C 1
ATOM 1278 O O . LYS A 1 166 ? 23.798 5.444 2.534 1.00 91.06 166 LYS A O 1
ATOM 1283 N N . VAL A 1 167 ? 21.731 5.044 1.732 1.00 90.62 167 VAL A N 1
ATOM 1284 C CA . VAL A 1 167 ? 22.016 3.768 1.059 1.00 90.62 167 VAL A CA 1
ATOM 1285 C C . VAL A 1 167 ? 22.075 4.020 -0.456 1.00 90.62 167 VAL A C 1
ATOM 1287 O O . VAL A 1 167 ? 21.349 4.889 -0.952 1.00 90.62 167 VAL A O 1
ATOM 1290 N N . PRO A 1 168 ? 22.956 3.353 -1.224 1.00 94.62 168 PRO A N 1
ATOM 1291 C CA . PRO A 1 168 ? 22.958 3.477 -2.680 1.00 94.62 168 PRO A CA 1
ATOM 1292 C C . PRO A 1 168 ? 21.705 2.838 -3.297 1.00 94.62 168 PRO A C 1
ATOM 1294 O O . PRO A 1 168 ? 21.347 1.712 -2.971 1.00 94.62 168 PRO A O 1
ATOM 1297 N N . CYS A 1 169 ? 21.063 3.541 -4.231 1.00 95.31 169 CYS A N 1
ATOM 1298 C CA . CYS A 1 169 ? 19.951 3.008 -5.027 1.00 95.31 169 CYS A CA 1
ATOM 1299 C C . CYS A 1 169 ? 20.373 1.775 -5.839 1.00 95.31 169 CYS A C 1
ATOM 1301 O O . CYS A 1 169 ? 21.392 1.824 -6.531 1.00 95.31 169 CYS A O 1
ATOM 1303 N N . ALA A 1 170 ? 19.562 0.715 -5.842 1.00 94.25 170 ALA A N 1
ATOM 1304 C CA . ALA A 1 170 ? 19.840 -0.507 -6.603 1.00 94.25 170 ALA A CA 1
ATOM 1305 C C . ALA A 1 170 ? 19.961 -0.261 -8.122 1.00 94.25 170 ALA A C 1
ATOM 1307 O O . ALA A 1 170 ? 20.732 -0.933 -8.801 1.00 94.25 170 ALA A O 1
ATOM 1308 N N . MET A 1 171 ? 19.242 0.738 -8.645 1.00 94.38 171 MET A N 1
ATOM 1309 C CA . MET A 1 171 ? 19.188 1.063 -10.078 1.00 94.38 171 MET A CA 1
ATOM 1310 C C . MET A 1 171 ? 20.284 2.055 -10.491 1.00 94.38 171 MET A C 1
ATOM 1312 O O . MET A 1 171 ? 21.084 1.786 -11.382 1.00 94.38 171 MET A O 1
ATOM 1316 N N . CYS A 1 172 ? 20.346 3.218 -9.833 1.00 94.44 172 CYS A N 1
ATOM 1317 C CA . CYS A 1 172 ? 21.218 4.327 -10.244 1.00 94.44 172 CYS A CA 1
ATOM 1318 C C . CYS A 1 172 ? 22.420 4.568 -9.321 1.00 94.44 172 CYS A C 1
ATOM 1320 O O . CYS A 1 172 ? 23.163 5.526 -9.533 1.00 94.44 172 CYS A O 1
ATOM 1322 N N . LYS A 1 173 ? 22.588 3.760 -8.262 1.00 94.06 173 LYS A N 1
ATOM 1323 C CA . LYS A 1 173 ? 23.663 3.847 -7.248 1.00 94.06 173 LYS A CA 1
ATOM 1324 C C . LYS A 1 173 ? 23.781 5.190 -6.519 1.00 94.06 173 LYS A C 1
ATOM 1326 O O . LYS A 1 173 ? 24.692 5.386 -5.721 1.00 94.06 173 LYS A O 1
ATOM 1331 N N . THR A 1 174 ? 22.849 6.112 -6.750 1.00 93.62 174 THR A N 1
ATOM 1332 C CA . THR A 1 174 ? 22.827 7.419 -6.089 1.00 93.62 174 THR A CA 1
ATOM 1333 C C . THR A 1 174 ? 22.447 7.230 -4.617 1.00 93.62 174 THR A C 1
ATOM 1335 O O . THR A 1 174 ? 21.478 6.512 -4.348 1.00 93.62 174 THR A O 1
ATOM 1338 N N . PRO A 1 175 ? 23.170 7.847 -3.663 1.00 93.00 175 PRO A N 1
ATOM 1339 C CA . PRO A 1 175 ? 22.860 7.728 -2.245 1.00 93.00 175 PRO A CA 1
ATOM 1340 C C . PRO A 1 175 ? 21.535 8.425 -1.930 1.00 93.00 175 PRO A C 1
ATOM 1342 O O . PRO A 1 175 ? 21.368 9.619 -2.196 1.00 93.00 175 PRO A O 1
ATOM 1345 N N . PHE A 1 176 ? 20.601 7.693 -1.334 1.00 93.38 176 PHE A N 1
ATOM 1346 C CA . PHE A 1 176 ? 19.285 8.199 -0.955 1.00 93.38 176 PHE A CA 1
ATOM 1347 C C . PHE A 1 176 ? 18.888 7.695 0.436 1.00 93.38 176 PHE A C 1
ATOM 1349 O O . PHE A 1 176 ? 19.521 6.798 0.988 1.00 93.38 176 PHE A O 1
ATOM 1356 N N . VAL A 1 177 ? 17.864 8.317 1.021 1.00 90.56 177 VAL A N 1
ATOM 1357 C CA . VAL A 1 177 ? 17.262 7.839 2.270 1.00 90.56 177 VAL A CA 1
ATOM 1358 C C . VAL A 1 177 ? 16.137 6.872 1.899 1.00 90.56 177 VAL A C 1
ATOM 1360 O O . VAL A 1 177 ? 15.213 7.305 1.200 1.00 90.56 177 VAL A O 1
ATOM 1363 N N . PRO A 1 178 ? 16.204 5.598 2.320 1.00 89.19 178 PRO A N 1
ATOM 1364 C CA . PRO A 1 178 ? 15.182 4.616 1.993 1.00 89.19 178 PRO A CA 1
ATOM 1365 C C . PRO A 1 178 ? 13.823 5.012 2.573 1.00 89.19 178 PRO A C 1
ATOM 1367 O O . PRO A 1 178 ? 13.723 5.642 3.628 1.00 89.19 178 PRO A O 1
ATOM 1370 N N . SER A 1 179 ? 12.763 4.643 1.859 1.00 86.81 179 SER A N 1
ATOM 1371 C CA . SER A 1 179 ? 11.381 4.844 2.297 1.00 86.81 179 SER A CA 1
ATOM 1372 C C . SER A 1 179 ? 10.746 3.502 2.647 1.00 86.81 179 SER A C 1
ATOM 1374 O O . SER A 1 179 ? 11.158 2.471 2.127 1.00 86.81 179 SER A O 1
ATOM 1376 N N . ILE A 1 180 ? 9.713 3.506 3.492 1.00 82.44 180 ILE A N 1
ATOM 1377 C CA . ILE A 1 180 ? 9.016 2.272 3.900 1.00 82.44 180 ILE A CA 1
ATOM 1378 C C . ILE A 1 180 ? 8.404 1.551 2.689 1.00 82.44 180 ILE A C 1
ATOM 1380 O O . ILE A 1 180 ? 8.427 0.329 2.620 1.00 82.44 180 ILE A O 1
ATOM 1384 N N . SER A 1 181 ? 7.867 2.302 1.725 1.00 82.88 181 SER A N 1
ATOM 1385 C CA . SER A 1 181 ? 7.247 1.736 0.524 1.00 82.88 181 SER A CA 1
ATOM 1386 C C . SER A 1 181 ? 8.265 1.260 -0.514 1.00 82.88 181 SER A C 1
ATOM 1388 O O . SER A 1 181 ? 7.981 0.329 -1.262 1.00 82.88 181 SER A O 1
ATOM 1390 N N . HIS A 1 182 ? 9.439 1.892 -0.571 1.00 87.25 182 HIS A N 1
ATOM 1391 C CA . HIS A 1 182 ? 10.501 1.594 -1.531 1.00 87.25 182 HIS A CA 1
ATOM 1392 C C . HIS A 1 182 ? 11.858 1.614 -0.808 1.00 87.25 182 HIS A C 1
ATOM 1394 O O . HIS A 1 182 ? 12.459 2.691 -0.679 1.00 87.25 182 HIS A O 1
ATOM 1400 N N . PRO A 1 183 ? 12.320 0.456 -0.294 1.00 88.00 183 PRO A N 1
ATOM 1401 C CA . PRO A 1 183 ? 13.574 0.377 0.452 1.00 88.00 183 PRO A CA 1
ATOM 1402 C C . PRO A 1 183 ? 14.809 0.425 -0.460 1.00 88.00 183 PRO A C 1
ATOM 1404 O O . PRO A 1 183 ? 15.831 0.971 -0.057 1.00 88.00 183 PRO A O 1
ATOM 1407 N N . ASP A 1 184 ? 14.700 -0.066 -1.699 1.00 91.06 184 ASP A N 1
ATOM 1408 C CA . ASP A 1 184 ? 15.864 -0.301 -2.571 1.00 91.06 184 ASP A CA 1
ATOM 1409 C C . ASP A 1 184 ? 16.006 0.703 -3.728 1.00 91.06 184 ASP A C 1
ATOM 1411 O O . ASP A 1 184 ? 17.055 0.778 -4.376 1.00 91.06 184 ASP A O 1
ATOM 1415 N N . SER A 1 185 ? 14.968 1.495 -4.010 1.00 92.38 185 SER A N 1
ATOM 1416 C CA . SER A 1 185 ? 14.943 2.443 -5.126 1.00 92.38 185 SER A CA 1
ATOM 1417 C C . SER A 1 185 ? 14.772 3.886 -4.660 1.00 92.38 185 SER A C 1
ATOM 1419 O O . SER A 1 185 ? 14.000 4.201 -3.755 1.00 92.38 185 SER A O 1
ATOM 1421 N N . CYS A 1 186 ? 15.504 4.799 -5.303 1.00 92.31 186 CYS A N 1
ATOM 1422 C CA . CYS A 1 186 ? 15.358 6.225 -5.045 1.00 92.31 186 CYS A CA 1
ATOM 1423 C C . CYS A 1 186 ? 14.076 6.777 -5.684 1.00 92.31 186 CYS A C 1
ATOM 1425 O O . CYS A 1 186 ? 13.566 6.232 -6.660 1.00 92.31 186 CYS A O 1
ATOM 1427 N N . ALA A 1 187 ? 13.613 7.932 -5.196 1.00 90.38 187 ALA A N 1
ATOM 1428 C CA . ALA A 1 187 ? 12.373 8.575 -5.648 1.00 90.38 187 ALA A CA 1
ATOM 1429 C C . ALA A 1 187 ? 12.313 8.902 -7.156 1.00 90.38 187 ALA A C 1
ATOM 1431 O O . ALA A 1 187 ? 11.236 9.184 -7.678 1.00 90.38 187 ALA A O 1
ATOM 1432 N N . ARG A 1 188 ? 13.462 8.911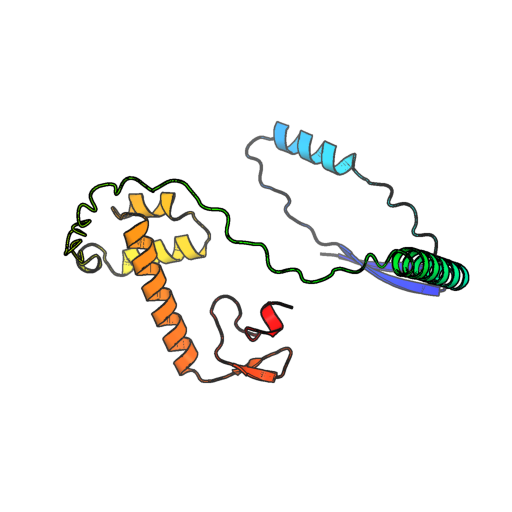 -7.846 1.00 90.19 188 ARG A N 1
ATOM 1433 C CA . ARG A 1 188 ? 13.527 9.066 -9.303 1.00 90.19 188 ARG A CA 1
ATOM 1434 C C . ARG A 1 188 ? 13.256 7.729 -9.994 1.00 90.19 188 ARG A C 1
ATOM 1436 O O . ARG A 1 188 ? 12.316 7.637 -10.761 1.00 90.19 188 ARG A O 1
ATOM 1443 N N . CYS A 1 189 ? 14.001 6.689 -9.621 1.00 91.94 189 CYS A N 1
ATOM 1444 C CA . CYS A 1 189 ? 13.880 5.353 -10.207 1.00 91.94 189 CYS A CA 1
ATOM 1445 C C . CYS A 1 189 ? 12.615 4.589 -9.798 1.00 91.94 189 CYS A C 1
ATOM 1447 O O . CYS A 1 189 ? 12.330 3.572 -10.403 1.00 91.94 189 CYS A O 1
ATOM 1449 N N . SER A 1 190 ? 11.891 5.008 -8.758 1.00 88.38 190 SER A N 1
ATOM 1450 C CA . SER A 1 190 ? 10.616 4.383 -8.380 1.00 88.38 190 SER A CA 1
ATOM 1451 C C . SER A 1 190 ? 9.412 4.935 -9.157 1.00 88.38 190 SER A C 1
ATOM 1453 O O . SER A 1 190 ? 8.290 4.500 -8.913 1.00 88.38 190 SER A O 1
ATOM 1455 N N . ARG A 1 191 ? 9.608 5.973 -9.981 1.00 83.50 191 ARG A N 1
ATOM 1456 C CA . ARG A 1 191 ? 8.566 6.569 -10.836 1.00 83.50 191 ARG A CA 1
ATOM 1457 C C . ARG A 1 191 ? 8.641 6.097 -12.284 1.00 83.50 191 ARG A C 1
ATOM 1459 O O . ARG A 1 191 ? 7.633 6.207 -12.974 1.00 83.50 191 ARG A O 1
ATOM 1466 N N . ASP A 1 192 ? 9.828 5.664 -12.695 1.00 68.25 192 ASP A N 1
ATOM 1467 C CA . ASP A 1 192 ? 10.137 5.123 -14.017 1.00 68.25 192 ASP A CA 1
ATOM 1468 C C . ASP A 1 192 ? 9.853 3.613 -14.031 1.00 68.25 192 ASP A C 1
ATOM 1470 O O . ASP A 1 192 ? 9.318 3.127 -15.050 1.00 68.25 192 ASP A O 1
#

Secondary structure (DSSP, 8-state):
-EEEEEE-TTS-EEEEEE--------SSHHHHHHHHHHHHHT-----------HHHHHHHHHHHHHHHHHHTS--------PPP------------------S------GGGTS-HHHHHHHHHHHHTT--HHHHGGGGT--HHHHHHHHHHHHHHHHHHHHHT--EE-TTT--EE---SS-SSS-TTTTT-

Organism: NCBI:txid1756042

Foldseek 3Di:
DDWDWDADPVRDIDIDDDDDDDPDDDPDPVVVVVVVVVVVVPPPPPPPPPPCDPVNVVVVVVVVVVVVVVVVVPPDPPPPDDDPDDDDPDDDDDPPPPPPPPPDPDPPPPVVQDDPVLLVVLVVCVVVPDDLVVSQVVSVHDSVVNVVVVVVVQVVVLVVQVVVPFAQAPPHGDTDRAHPVGRRHDPVVVVD

Sequence (192 aa):
MSYMLRDRPDGQFEIVLSRPILVGIFPEKDVASRVMFFLQEEEIELPEQAVSSFGQALRDAAAAEAETQASLLDVVEVKRASPPLRHTPAVVAKPKVPAVRPKTAPLMVVSDRLTEAQLEEAFARISSGEKLNLIAPTFDLTVGQLRSVWAQQCRKLQEHLAGGGKVPCAMCKTPFVPSISHPDSCARCSRD